Protein AF-A0A2D4YUK2-F1 (afdb_monomer)

Solvent-accessible surface area (backbone atoms only — not comparable to full-atom values): 22385 Å² total; per-residue (Å²): 110,72,62,58,49,50,51,52,58,56,55,67,74,53,56,61,66,60,51,49,50,52,52,50,55,53,52,59,69,72,54,84,81,66,96,74,93,76,87,87,76,88,69,86,68,48,64,68,54,51,53,46,50,55,52,59,70,53,67,85,58,56,76,65,58,56,51,53,53,52,51,51,50,54,55,48,61,56,55,77,68,60,87,70,84,80,93,80,81,89,82,94,83,86,90,85,90,88,85,80,92,74,93,72,96,69,86,77,75,72,77,78,77,74,78,78,76,84,56,64,66,62,50,43,66,74,46,69,85,56,100,65,55,69,72,55,53,55,51,50,48,54,54,48,51,53,53,50,51,52,52,49,49,54,52,49,52,52,50,51,49,52,50,51,52,50,51,52,50,53,51,50,51,52,48,52,54,48,50,54,51,49,48,52,49,52,49,51,52,51,52,50,49,50,60,76,38,37,69,58,51,52,50,49,52,50,49,52,52,50,49,53,50,50,52,51,49,48,54,51,31,64,75,66,68,54,76,77,61,75,79,54,55,57,56,53,54,51,50,51,54,47,47,54,53,48,52,53,50,50,53,52,52,49,51,50,48,53,52,51,50,51,52,49,49,53,50,51,48,54,50,45,48,60,62,75,40,72,90,50,53,75,74,52,43,55,51,51,52,64,72,46,68,86,55,73,88,52,99,52,37,66,58,53,54,49,53,50,47,57,72,75,65,63,70,77,89,69,86,71,86,79,79,95,77,85,89,83,89,86,83,87,84,87,84,87,87,75,92,65,60,73,72,57,47,53,51,54,56,52,56,72,68,55,66,94,68,81,85,120

Radius of gyration: 47.51 Å; Cα contacts (8 Å, |Δi|>4): 66; chains: 1; bounding box: 80×129×116 Å

Foldseek 3Di:
DVLLVVVLVVLVPDDLVLLVQLLVLVVVVVPPDDDDDDDDDPPVQDSVRSSVSLCVVCVPPDNVCSVVSSVVSNVVSVVVVPPDDDDDDDDDDDPDDDDDDDDDPDPPPPPPPQPQDQCLVVLCVVCVPDPDDPVVSVVCSVVVSVVVSVVVVVVVVVVVVVVVVVCVVVVVVVVVVVVVVVCVVVVVVVVVVCVVCVVVVVVVVVVVVVVVVVVVVVVVCVVVVVPPPPVCVVVVVVVVVVVVVVVVVVVVVVVVVVVVVVVVQVVVLCVLLCVLCVVPDPVVSVVLCVVCVPPDDDPCSSVVSNVCCCVPVPDDPPPDDDDDDDDDDDDDDDDDDDDDDPVVVVVVVVVVPPDPPPDD

Mean predicted aligned error: 24.23 Å

Sequence (360 aa):
MEALRKIIEELKGFEKEDIQSLVNEMMKKDDEDEDDEDEDEKSESTKADLLKKIAEHFKSEDEEVVKESLAAILETSKKDDEEDEDEEEMDEASMKMASKKDDEDEDEDEDEKSESYDMSDDIDALVGGEDLSEEFKSKARTVFQAAVSAKVSEIKEDLESQKRDEVVEVSNEIKEELVNKVDSFLGYVAEEWVKDNELAIERGLKSELTENFIQGLKSLFEDHYVEVPDDKLDVVDELASKIEEVEAKLNEEVSKNIDLSQERDELVRTQVVGQVSKDLTESEVEKLTKLIEDIDQDENFESNVKTIKESYFNDSKETLQLDEEVVSDSDENTSTKVNLDPSMAAYSAALGKVDPNKYR

pLDDT: mean 71.46, std 20.99, range [25.47, 97.81]

Secondary structure (DSSP, 8-state):
-HHHHHHHHHHTTS-HHHHHHHHHHHHHHH-SS-------------HHHHHHHHHHHGGGS-HHHHHHHHHHHHHHHHHTT-SSS----------------------------------HHHHHHHHTTS---HHHHHHHHHHHHHHHHHHHHHHHHHHHHHHHHHHHHHHHHHHHHHHHHHHHHHHHHHHHHHHHTHHHHHHHHHHHHHHHHHHHHHHHHHHTT----GGGHHHHHHHHHHHHHHHHHHHHHHHHHHHHHHHHHHHHHHHHHHHHTTTS-HHHHHHHHHHHTTS---TTHHHHHHHHHHHHS----------------------------HHHHHHHHHHHHS-TTS--

Structure (mmCIF, N/CA/C/O backbone):
data_AF-A0A2D4YUK2-F1
#
_entry.id   AF-A0A2D4YUK2-F1
#
loop_
_atom_site.group_PDB
_atom_site.id
_atom_site.type_symbol
_atom_site.label_atom_id
_atom_site.label_alt_id
_atom_site.label_comp_id
_atom_site.label_asym_id
_atom_site.label_entity_id
_atom_site.label_seq_id
_atom_site.pdbx_PDB_ins_code
_atom_site.Cartn_x
_atom_site.Cartn_y
_atom_site.Cartn_z
_atom_site.occupancy
_atom_site.B_iso_or_equiv
_atom_site.auth_seq_id
_atom_site.auth_comp_id
_atom_site.auth_asym_id
_atom_site.auth_atom_id
_atom_site.pdbx_PDB_model_num
ATOM 1 N N . MET A 1 1 ? -15.249 -16.323 -23.220 1.00 57.44 1 MET A N 1
ATOM 2 C CA . MET A 1 1 ? -14.314 -16.125 -22.075 1.00 57.44 1 MET A CA 1
ATOM 3 C C . MET A 1 1 ? -12.889 -15.809 -22.526 1.00 57.44 1 MET A C 1
ATOM 5 O O . MET A 1 1 ? -12.309 -14.876 -21.990 1.00 57.44 1 MET A O 1
ATOM 9 N N . GLU A 1 2 ? -12.305 -16.544 -23.479 1.00 62.00 2 GLU A N 1
ATOM 10 C CA . GLU A 1 2 ? -10.932 -16.288 -23.959 1.00 62.00 2 GLU A CA 1
ATOM 11 C C . GLU A 1 2 ? -10.813 -14.974 -24.751 1.00 62.00 2 GLU A C 1
ATOM 13 O O . GLU A 1 2 ? -9.886 -14.203 -24.520 1.00 62.00 2 GLU A O 1
ATOM 18 N N . ALA A 1 3 ? -11.808 -14.634 -25.574 1.00 59.16 3 ALA A N 1
ATOM 19 C CA . ALA A 1 3 ? -11.839 -13.337 -26.250 1.00 59.16 3 ALA A CA 1
ATOM 20 C C . ALA A 1 3 ? -12.164 -12.155 -25.337 1.00 59.16 3 ALA A C 1
ATOM 22 O O . ALA A 1 3 ? -11.556 -11.112 -25.504 1.00 59.16 3 ALA A O 1
ATOM 23 N N . LEU A 1 4 ? -13.035 -12.315 -24.335 1.00 67.88 4 LEU A N 1
ATOM 24 C CA . LEU A 1 4 ? -13.251 -11.294 -23.298 1.00 67.88 4 LEU A CA 1
ATOM 25 C C . LEU A 1 4 ? -11.939 -10.953 -22.583 1.00 67.88 4 LEU A C 1
ATOM 27 O O . LEU A 1 4 ? -11.625 -9.790 -22.371 1.00 67.88 4 LEU A O 1
ATOM 31 N N . ARG A 1 5 ? -11.124 -11.972 -22.281 1.00 73.19 5 ARG A N 1
ATOM 32 C CA . ARG A 1 5 ? -9.775 -11.767 -21.741 1.00 73.19 5 ARG A CA 1
ATOM 33 C C . ARG A 1 5 ? -8.865 -11.049 -22.729 1.00 73.19 5 ARG A C 1
ATOM 35 O O . ARG A 1 5 ? -8.136 -10.170 -22.302 1.00 73.19 5 ARG A O 1
ATOM 42 N N . LYS A 1 6 ? -8.920 -11.394 -24.019 1.00 75.06 6 LYS A N 1
ATOM 43 C CA . LYS A 1 6 ? -8.126 -10.737 -25.065 1.00 75.06 6 LYS A CA 1
ATOM 44 C C . LYS A 1 6 ? -8.504 -9.261 -25.245 1.00 75.06 6 LYS A C 1
ATOM 46 O O . LYS A 1 6 ? -7.616 -8.429 -25.324 1.00 75.06 6 LYS A O 1
ATOM 51 N N . ILE A 1 7 ? -9.797 -8.948 -25.221 1.00 70.81 7 ILE A N 1
ATOM 52 C CA . ILE A 1 7 ? -10.336 -7.584 -25.292 1.00 70.81 7 ILE A CA 1
ATOM 53 C C . ILE A 1 7 ? -9.925 -6.784 -24.054 1.00 70.81 7 ILE A C 1
ATOM 55 O O . ILE A 1 7 ? -9.450 -5.667 -24.180 1.00 70.81 7 ILE A O 1
ATOM 59 N N . ILE A 1 8 ? -10.031 -7.366 -22.855 1.00 76.06 8 ILE A N 1
ATOM 60 C CA . ILE A 1 8 ? -9.542 -6.722 -21.626 1.00 76.06 8 ILE A CA 1
ATOM 61 C C . ILE A 1 8 ? -8.021 -6.512 -21.691 1.00 76.06 8 ILE A C 1
ATOM 63 O O . ILE A 1 8 ? -7.534 -5.495 -21.211 1.00 76.06 8 ILE A O 1
ATOM 67 N N . GLU A 1 9 ? -7.264 -7.442 -22.280 1.00 79.75 9 GLU A N 1
ATOM 68 C CA . GLU A 1 9 ? -5.816 -7.298 -22.475 1.00 79.75 9 GLU A CA 1
ATOM 69 C C . GLU A 1 9 ? -5.471 -6.170 -23.457 1.00 79.75 9 GLU A C 1
ATOM 71 O O . GLU A 1 9 ? -4.535 -5.419 -23.202 1.00 79.75 9 GLU A O 1
ATOM 76 N N . GLU A 1 10 ? -6.250 -6.005 -24.528 1.00 77.56 10 GLU A N 1
ATOM 77 C CA . GLU A 1 10 ? -6.135 -4.877 -25.462 1.00 77.56 10 GLU A CA 1
ATOM 78 C C . GLU A 1 10 ? -6.508 -3.554 -24.767 1.00 77.56 10 GLU A C 1
ATOM 80 O O . GLU A 1 10 ? -5.744 -2.592 -24.827 1.00 77.56 10 GLU A O 1
ATOM 85 N N . LEU A 1 11 ? -7.601 -3.526 -23.995 1.00 74.50 11 LEU A N 1
ATOM 86 C CA . LEU A 1 11 ? -8.046 -2.353 -23.229 1.00 74.50 11 LEU A CA 1
ATOM 87 C C . LEU A 1 11 ? -7.092 -1.963 -22.091 1.00 74.50 11 LEU A C 1
ATOM 89 O O . LEU A 1 11 ? -7.037 -0.797 -21.712 1.00 74.50 11 LEU A O 1
ATOM 93 N N . LYS A 1 12 ? -6.271 -2.881 -21.562 1.00 77.25 12 LYS A N 1
ATOM 94 C CA . LYS A 1 12 ? -5.201 -2.524 -20.610 1.00 77.25 12 LYS A CA 1
ATOM 95 C C . LYS A 1 12 ? -4.171 -1.562 -21.210 1.00 77.25 12 LYS A C 1
ATOM 97 O O . LYS A 1 12 ? -3.498 -0.886 -20.429 1.00 77.25 12 LYS A O 1
ATOM 102 N N . GLY A 1 13 ? -4.049 -1.495 -22.538 1.00 74.50 13 GLY A N 1
ATOM 103 C CA . GLY A 1 13 ? -3.164 -0.569 -23.247 1.00 74.50 13 GLY A CA 1
ATOM 104 C C . GLY A 1 13 ? -3.698 0.863 -23.381 1.00 74.50 13 GLY A C 1
ATOM 105 O O . GLY A 1 13 ? -2.897 1.763 -23.591 1.00 74.50 13 GLY A O 1
ATOM 106 N N . PHE A 1 14 ? -5.005 1.083 -23.212 1.00 76.69 14 PHE A N 1
ATOM 107 C CA . PHE A 1 14 ? -5.655 2.394 -23.376 1.00 76.69 14 PHE A CA 1
ATOM 108 C C . PHE A 1 14 ? -5.506 3.268 -22.130 1.00 76.69 14 PHE A C 1
ATOM 110 O O . PHE A 1 14 ? -5.273 2.741 -21.034 1.00 76.69 14 PHE A O 1
ATOM 117 N N . GLU A 1 15 ? -5.624 4.589 -22.256 1.00 80.25 15 GLU A N 1
ATOM 118 C CA . GLU A 1 15 ? -5.551 5.466 -21.090 1.00 80.25 15 GLU A CA 1
ATOM 119 C C . GLU A 1 15 ? -6.786 5.301 -20.194 1.00 80.25 15 GLU A C 1
ATOM 121 O O . GLU A 1 15 ? -7.815 4.743 -20.577 1.00 80.25 15 GLU A O 1
ATOM 126 N N . LYS A 1 16 ? -6.673 5.724 -18.929 1.00 76.75 16 LYS A N 1
ATOM 127 C CA . LYS A 1 16 ? -7.794 5.631 -17.981 1.00 76.75 16 LYS A CA 1
ATOM 128 C C . LYS A 1 16 ? -9.001 6.425 -18.493 1.00 76.75 16 LYS A C 1
ATOM 130 O O . LYS A 1 16 ? -10.126 5.977 -18.305 1.00 76.75 16 LYS A O 1
ATOM 135 N N . GLU A 1 17 ? -8.741 7.566 -19.122 1.00 75.06 17 GLU A N 1
ATOM 136 C CA . GLU A 1 17 ? -9.741 8.491 -19.657 1.00 75.06 17 GLU A CA 1
ATOM 137 C C . GLU A 1 17 ? -10.521 7.854 -20.816 1.00 75.06 17 GLU A C 1
ATOM 139 O O . GLU A 1 17 ? -11.749 7.849 -20.769 1.00 75.06 17 GLU A O 1
ATOM 144 N N . ASP A 1 18 ? -9.837 7.169 -21.739 1.00 77.56 18 ASP A N 1
ATOM 145 C CA . ASP A 1 18 ? -10.463 6.420 -22.843 1.00 77.56 18 ASP A CA 1
ATOM 146 C C . ASP A 1 18 ? -11.340 5.258 -22.353 1.00 77.56 18 ASP A C 1
ATOM 148 O O . ASP A 1 18 ? -12.409 4.966 -22.885 1.00 77.56 18 ASP A O 1
ATOM 152 N N . ILE A 1 19 ? -10.894 4.544 -21.316 1.00 77.75 19 ILE A N 1
ATOM 153 C CA . ILE A 1 19 ? -11.677 3.438 -20.744 1.00 77.75 19 ILE A CA 1
ATOM 154 C C . ILE A 1 19 ? -12.881 3.998 -19.980 1.00 77.75 19 ILE A C 1
ATOM 156 O O . ILE A 1 19 ? -13.942 3.375 -19.940 1.00 77.75 19 ILE A O 1
ATOM 160 N N . GLN A 1 20 ? -12.732 5.174 -19.371 1.00 78.69 20 GLN A N 1
ATOM 161 C CA . GLN A 1 20 ? -13.805 5.847 -18.657 1.00 78.69 20 GLN A CA 1
ATOM 162 C C . GLN A 1 20 ? -14.864 6.404 -19.619 1.00 78.69 20 GLN A C 1
ATOM 164 O O . GLN A 1 20 ? -16.052 6.248 -19.336 1.00 78.69 20 GLN A O 1
ATOM 169 N N . SER A 1 21 ? -14.472 6.966 -20.769 1.00 77.81 21 SER A N 1
ATOM 170 C CA . SER A 1 21 ? -15.416 7.371 -21.821 1.00 77.81 21 SER A CA 1
ATOM 171 C C . SER A 1 21 ? -16.168 6.163 -22.384 1.00 77.81 21 SER A C 1
ATOM 173 O O . SER A 1 21 ? -17.395 6.196 -22.453 1.00 77.81 21 SER A O 1
ATOM 175 N N . LEU A 1 22 ? -15.471 5.051 -22.648 1.00 75.75 22 LEU A N 1
ATOM 176 C CA . LEU A 1 22 ? -16.073 3.800 -23.118 1.00 75.75 22 LEU A CA 1
ATOM 177 C C . LEU A 1 22 ? -17.116 3.241 -22.131 1.00 75.75 22 LEU A C 1
ATOM 179 O O . LEU A 1 22 ? -18.185 2.788 -22.539 1.00 75.75 22 LEU A O 1
ATOM 183 N N . VAL A 1 23 ? -16.818 3.269 -20.827 1.00 77.44 23 VAL A N 1
ATOM 184 C CA . VAL A 1 23 ? -17.751 2.826 -19.776 1.00 77.44 23 VAL A CA 1
ATOM 185 C C . VAL A 1 23 ? -18.958 3.757 -19.670 1.00 77.44 23 VAL A C 1
ATOM 187 O O . VAL A 1 23 ? -20.070 3.273 -19.475 1.00 77.44 23 VAL A O 1
ATOM 190 N N . ASN A 1 24 ? -18.764 5.068 -19.805 1.00 76.25 24 ASN A N 1
ATOM 191 C CA . ASN A 1 24 ? -19.864 6.031 -19.774 1.00 76.25 24 ASN A CA 1
ATOM 192 C C . ASN A 1 24 ? -20.783 5.869 -20.992 1.00 76.25 24 ASN A C 1
ATOM 194 O O . ASN A 1 24 ? -22.000 5.861 -20.843 1.00 76.25 24 ASN A O 1
ATOM 198 N N . GLU A 1 25 ? -20.210 5.679 -22.178 1.00 73.81 25 GLU A N 1
ATOM 199 C CA . GLU A 1 25 ? -20.946 5.449 -23.424 1.00 73.81 25 GLU A CA 1
ATOM 200 C C . GLU A 1 25 ? -21.711 4.114 -23.402 1.00 73.81 25 GLU A C 1
ATOM 202 O O . GLU A 1 25 ? -22.835 4.024 -23.890 1.00 73.81 25 GLU A O 1
ATOM 207 N N . MET A 1 26 ? -21.141 3.082 -22.768 1.00 67.31 26 MET A N 1
ATOM 208 C CA . MET A 1 26 ? -21.830 1.816 -22.496 1.00 67.31 26 MET A CA 1
ATOM 209 C C . MET A 1 26 ? -23.045 2.010 -21.580 1.00 67.31 26 MET A C 1
ATOM 211 O O . MET A 1 26 ? -24.108 1.484 -21.885 1.00 67.31 26 MET A O 1
ATOM 215 N N . MET A 1 27 ? -22.904 2.769 -20.487 1.00 67.88 27 MET A N 1
ATOM 216 C CA . MET A 1 27 ? -24.003 3.014 -19.539 1.00 67.88 27 MET A CA 1
ATOM 217 C C . MET A 1 27 ? -25.128 3.829 -20.194 1.00 67.88 27 MET A C 1
ATOM 219 O O . MET A 1 27 ? -26.291 3.476 -20.062 1.00 67.88 27 MET A O 1
ATOM 223 N N . LYS A 1 28 ? -24.787 4.829 -21.021 1.00 64.94 28 LYS A N 1
ATOM 224 C CA . LYS A 1 28 ? -25.772 5.589 -21.813 1.00 64.94 28 LYS A CA 1
ATOM 225 C C . LYS A 1 28 ? -26.594 4.724 -22.773 1.00 64.94 28 LYS A C 1
ATOM 227 O O . LYS A 1 28 ? -27.703 5.105 -23.128 1.00 64.94 28 LYS A O 1
ATOM 232 N N . LYS A 1 29 ? -26.041 3.606 -23.254 1.00 55.28 29 LYS A N 1
ATOM 233 C CA . LYS A 1 29 ? -26.705 2.732 -24.232 1.00 55.28 29 LYS A CA 1
ATOM 234 C C . LYS A 1 29 ? -27.715 1.775 -23.590 1.00 55.28 29 LYS A C 1
ATOM 236 O O . LYS A 1 29 ? -28.581 1.270 -24.300 1.00 55.28 29 LYS A O 1
ATOM 241 N N . ASP A 1 30 ? -27.605 1.547 -22.281 1.00 48.50 30 ASP A N 1
ATOM 242 C CA . ASP A 1 30 ? -28.564 0.761 -21.499 1.00 48.50 30 ASP A CA 1
ATOM 243 C C . ASP A 1 30 ? -29.745 1.614 -20.986 1.00 48.50 30 ASP A C 1
ATOM 245 O O . ASP A 1 30 ? -30.830 1.075 -20.771 1.00 48.50 30 ASP A O 1
ATOM 249 N N . ASP A 1 31 ? -29.569 2.936 -20.868 1.00 40.78 31 ASP A N 1
ATOM 250 C CA . ASP A 1 31 ? -30.546 3.886 -20.311 1.00 40.78 31 ASP A CA 1
ATOM 251 C C . ASP A 1 31 ? -31.423 4.578 -21.387 1.00 40.78 31 ASP A C 1
ATOM 253 O O . ASP A 1 31 ? -31.618 5.793 -21.372 1.00 40.78 31 ASP A O 1
ATOM 257 N N . GLU A 1 32 ? -32.001 3.827 -22.338 1.00 41.66 32 GLU A N 1
ATOM 258 C CA . GLU A 1 32 ? -33.092 4.366 -23.188 1.00 41.66 32 GLU A CA 1
ATOM 259 C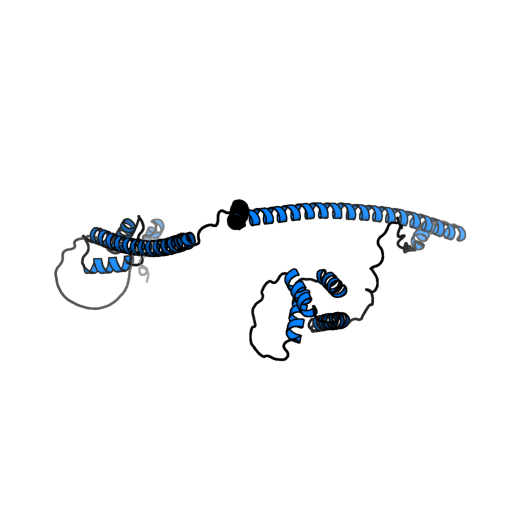 C . GLU A 1 32 ? -34.463 4.403 -22.475 1.00 41.66 32 GLU A C 1
ATOM 261 O O . GLU A 1 32 ? -35.429 4.918 -23.036 1.00 41.66 32 GLU A O 1
ATOM 266 N N . ASP A 1 33 ? -34.560 3.927 -21.230 1.00 41.75 33 ASP A N 1
ATOM 267 C CA . ASP A 1 33 ? -35.781 3.977 -20.419 1.00 41.75 33 ASP A CA 1
ATOM 268 C C . ASP A 1 33 ? -35.451 4.306 -18.949 1.00 41.75 33 ASP A C 1
ATOM 270 O O . ASP A 1 33 ? -35.496 3.417 -18.108 1.00 41.75 33 ASP A O 1
ATOM 274 N N . GLU A 1 34 ? -35.116 5.562 -18.638 1.00 33.78 34 GLU A N 1
ATOM 275 C CA . GLU A 1 34 ? -35.559 6.301 -17.435 1.00 33.78 34 GLU A CA 1
ATOM 276 C C . GLU A 1 34 ? -34.819 7.651 -17.347 1.00 33.78 34 GLU A C 1
ATOM 278 O O . GLU A 1 34 ? -33.617 7.722 -17.112 1.00 33.78 34 GLU A O 1
ATOM 283 N N . ASP A 1 35 ? -35.568 8.742 -17.554 1.00 42.19 35 ASP A N 1
ATOM 284 C CA . ASP A 1 35 ? -35.205 10.065 -17.046 1.00 42.19 35 ASP A CA 1
ATOM 285 C C . ASP A 1 35 ? -35.053 9.946 -15.523 1.00 42.19 35 ASP A C 1
ATOM 287 O O . ASP A 1 35 ? -36.065 9.762 -14.849 1.00 42.19 35 ASP A O 1
ATOM 291 N N . ASP A 1 36 ? -33.846 10.082 -14.976 1.00 33.44 36 ASP A N 1
ATOM 292 C CA . ASP A 1 36 ? -33.668 10.702 -13.665 1.00 33.44 36 ASP A CA 1
ATOM 293 C C . ASP A 1 36 ? -32.246 11.257 -13.489 1.00 33.44 36 ASP A C 1
ATOM 295 O O . ASP A 1 36 ? -31.233 10.679 -13.882 1.00 33.44 36 ASP A O 1
ATOM 299 N N . GLU A 1 37 ? -32.243 12.467 -12.945 1.00 41.50 37 GLU A N 1
ATOM 300 C CA . GLU A 1 37 ? -31.123 13.340 -12.630 1.00 41.50 37 GLU A CA 1
ATOM 301 C C . GLU A 1 37 ? -30.102 12.639 -11.726 1.00 41.50 37 GLU A C 1
ATOM 303 O O . GLU A 1 37 ? -30.469 12.217 -10.640 1.00 41.50 37 GLU A O 1
ATOM 308 N N . ASP A 1 38 ? -28.831 12.591 -12.136 1.00 30.83 38 ASP A N 1
ATOM 309 C CA . ASP A 1 38 ? -27.669 12.696 -11.240 1.00 30.83 38 ASP A CA 1
ATOM 310 C C . ASP A 1 38 ? -26.420 13.031 -12.086 1.00 30.83 38 ASP A C 1
ATOM 312 O O . ASP A 1 38 ? -25.562 12.202 -12.399 1.00 30.83 38 ASP A O 1
ATOM 316 N N . GLU A 1 39 ? -26.340 14.303 -12.497 1.00 42.34 39 GLU A N 1
ATOM 317 C CA . GLU A 1 39 ? -25.049 14.955 -12.725 1.00 42.34 39 GLU A CA 1
ATOM 318 C C . GLU A 1 39 ? -24.277 14.961 -11.392 1.00 42.34 39 GLU A C 1
ATOM 320 O O . GLU A 1 39 ? -24.834 15.287 -10.349 1.00 42.34 39 GLU A O 1
ATOM 325 N N . ASP A 1 40 ? -22.979 14.664 -11.458 1.00 36.59 40 ASP A N 1
ATOM 326 C CA . ASP A 1 40 ? -21.990 14.796 -10.378 1.00 36.59 40 ASP A CA 1
ATOM 327 C C . ASP A 1 40 ? -21.833 13.648 -9.366 1.00 36.59 40 ASP A C 1
ATOM 329 O O . ASP A 1 40 ? -21.894 13.853 -8.159 1.00 36.59 40 ASP A O 1
ATOM 333 N N . GLU A 1 41 ? -21.338 12.494 -9.826 1.00 31.28 41 GLU A N 1
ATOM 334 C CA . GLU A 1 41 ? -20.344 11.744 -9.042 1.00 31.28 41 GLU A CA 1
ATOM 335 C C . GLU A 1 41 ? -19.182 11.260 -9.928 1.00 31.28 41 GLU A C 1
ATOM 337 O O . GLU A 1 41 ? -19.132 10.122 -10.398 1.00 31.28 41 GLU A O 1
ATOM 342 N N . LYS A 1 42 ? -18.165 12.120 -10.110 1.00 40.56 42 LYS A N 1
ATOM 343 C CA . LYS A 1 42 ? -16.805 11.680 -10.475 1.00 40.56 42 LYS A CA 1
ATOM 344 C C . LYS A 1 42 ? -16.220 10.863 -9.317 1.00 40.56 42 LYS A C 1
ATOM 346 O O . 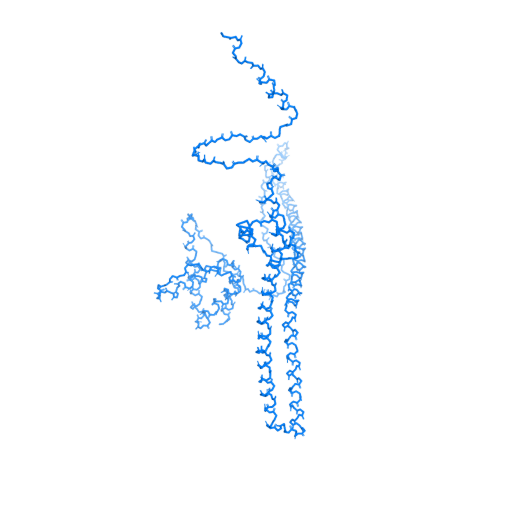LYS A 1 42 ? -15.337 11.323 -8.596 1.00 40.56 42 LYS A O 1
ATOM 351 N N . SER A 1 43 ? -16.703 9.640 -9.126 1.00 37.94 43 SER A N 1
ATOM 352 C CA . SER A 1 43 ? -15.958 8.653 -8.357 1.00 37.94 43 SER A CA 1
ATOM 353 C C . SER A 1 43 ? -14.686 8.335 -9.148 1.00 37.94 43 SER A C 1
ATOM 355 O O . SER A 1 43 ? -14.738 7.912 -10.306 1.00 37.94 43 SER A O 1
ATOM 357 N N . GLU A 1 44 ? -13.517 8.597 -8.561 1.00 47.09 44 GLU A N 1
ATOM 358 C CA . GLU A 1 44 ? -12.217 8.215 -9.122 1.00 47.09 44 GLU A CA 1
ATOM 359 C C . GLU A 1 44 ? -12.061 6.684 -9.083 1.00 47.09 44 GLU A C 1
ATOM 361 O O . GLU A 1 44 ? -11.216 6.134 -8.382 1.00 47.09 44 GLU A O 1
ATOM 366 N N . SER A 1 45 ? -12.888 5.966 -9.841 1.00 63.28 45 SER A N 1
ATOM 367 C CA . SER A 1 45 ? -12.737 4.530 -10.051 1.00 63.28 45 SER A CA 1
ATOM 368 C C . SER A 1 45 ? -11.384 4.258 -10.705 1.00 63.28 45 SER A C 1
ATOM 370 O O . SER A 1 45 ? -10.887 5.043 -11.523 1.00 63.28 45 SER A O 1
ATOM 372 N N . THR A 1 46 ? -10.709 3.187 -10.296 1.00 81.56 46 THR A N 1
ATOM 373 C CA . THR A 1 46 ? -9.398 2.862 -10.862 1.00 81.56 46 THR A CA 1
ATOM 374 C C . THR A 1 46 ? -9.563 2.228 -12.243 1.00 81.56 46 THR A C 1
ATOM 376 O O . THR A 1 46 ? -10.608 1.671 -12.575 1.00 81.56 46 THR A O 1
ATOM 379 N N . LYS A 1 47 ? -8.501 2.246 -13.059 1.00 76.56 47 LYS A N 1
ATOM 380 C CA . LYS A 1 47 ? -8.474 1.558 -14.364 1.00 76.56 47 LYS A CA 1
ATOM 381 C C . LYS A 1 47 ? -8.890 0.082 -14.246 1.00 76.56 47 LYS A C 1
ATOM 383 O O . LYS A 1 47 ? -9.561 -0.450 -15.123 1.00 76.56 47 LYS A O 1
ATOM 388 N N . ALA A 1 48 ? -8.516 -0.572 -13.145 1.00 78.38 48 ALA A N 1
ATOM 389 C CA . ALA A 1 48 ? -8.885 -1.956 -12.868 1.00 78.38 48 ALA A CA 1
ATOM 390 C C . ALA A 1 48 ? -10.386 -2.120 -12.572 1.00 78.38 48 ALA A C 1
ATOM 392 O O . ALA A 1 48 ? -10.986 -3.094 -13.027 1.00 78.38 48 ALA A O 1
ATOM 393 N N . ASP A 1 49 ? -10.997 -1.166 -11.865 1.00 78.88 49 ASP A N 1
ATOM 394 C CA . ASP A 1 49 ? -12.433 -1.177 -11.564 1.00 78.88 49 ASP A CA 1
ATOM 395 C C . ASP A 1 49 ? -13.271 -0.958 -12.829 1.00 78.88 49 ASP A C 1
ATOM 397 O O . ASP A 1 49 ? -14.249 -1.673 -13.051 1.00 78.88 49 ASP A O 1
ATOM 401 N N . LEU A 1 50 ? -12.840 -0.046 -13.706 1.00 77.81 50 LEU A N 1
ATOM 402 C CA . LEU A 1 50 ? -13.484 0.206 -15.000 1.00 77.81 50 LEU A CA 1
ATOM 403 C C . LEU A 1 50 ? -13.431 -1.030 -15.913 1.00 77.81 50 LEU A C 1
ATOM 405 O O . LEU A 1 50 ? -14.455 -1.461 -16.442 1.00 77.81 50 LEU A O 1
ATOM 409 N N . LEU A 1 51 ? -12.264 -1.676 -16.024 1.00 78.69 51 LEU A N 1
ATOM 410 C CA . LEU A 1 51 ? -12.108 -2.922 -16.788 1.00 78.69 51 LEU A CA 1
ATOM 411 C C . LEU A 1 51 ? -12.942 -4.072 -16.208 1.00 78.69 51 LEU A C 1
ATOM 413 O O . LEU A 1 51 ? -13.458 -4.908 -16.952 1.00 78.69 51 LEU A O 1
ATOM 417 N N . LYS A 1 52 ? -13.097 -4.119 -14.880 1.00 80.62 52 LYS A N 1
ATOM 418 C CA . LYS A 1 52 ? -13.958 -5.097 -14.213 1.00 80.62 52 LYS A CA 1
ATOM 419 C C . LYS A 1 52 ? -15.436 -4.843 -14.519 1.00 80.62 52 LYS A C 1
ATOM 421 O O . LYS A 1 52 ? -16.151 -5.811 -14.763 1.00 80.62 52 LYS A O 1
ATOM 426 N N . LYS A 1 53 ? -15.869 -3.579 -14.582 1.00 78.81 53 LYS A N 1
ATOM 427 C CA . LYS A 1 53 ? -17.240 -3.192 -14.957 1.00 78.81 53 LYS A CA 1
ATOM 428 C C . LYS A 1 53 ? -17.576 -3.633 -16.389 1.00 78.81 53 LYS A C 1
ATOM 430 O O . LYS A 1 53 ? -18.603 -4.272 -16.598 1.00 78.81 53 LYS A O 1
ATOM 435 N N . ILE A 1 54 ? -16.655 -3.424 -17.337 1.00 76.25 54 ILE A N 1
ATOM 436 C CA . ILE A 1 54 ? -16.773 -3.912 -18.729 1.00 76.25 54 ILE A CA 1
ATOM 437 C C . ILE A 1 54 ? -16.869 -5.447 -18.767 1.00 76.25 54 ILE A C 1
ATOM 439 O O . ILE A 1 54 ? -17.701 -6.019 -19.471 1.00 76.25 54 ILE A O 1
ATOM 443 N N . ALA A 1 55 ? -16.029 -6.133 -17.986 1.00 77.50 55 ALA A N 1
ATOM 444 C CA . ALA A 1 55 ? -16.011 -7.593 -17.926 1.00 77.50 55 ALA A CA 1
ATOM 445 C C . ALA A 1 55 ? -17.283 -8.192 -17.304 1.00 77.50 55 ALA A C 1
ATOM 447 O O . ALA A 1 55 ? -17.685 -9.296 -17.677 1.00 77.50 55 ALA A O 1
ATOM 448 N N . GLU A 1 56 ? -17.884 -7.504 -16.330 1.00 78.62 56 GLU A N 1
ATOM 449 C CA . GLU A 1 56 ? -19.133 -7.912 -15.686 1.00 78.62 56 GLU A CA 1
ATOM 450 C C . GLU A 1 56 ? -20.339 -7.703 -16.602 1.00 78.62 56 GLU A C 1
ATOM 452 O O . GLU A 1 56 ? -21.156 -8.618 -16.704 1.00 78.62 56 GLU A O 1
ATOM 457 N N . HIS A 1 57 ? -20.404 -6.575 -17.315 1.00 72.31 57 HIS A N 1
ATOM 458 C CA . HIS A 1 57 ? -21.489 -6.270 -18.249 1.00 72.31 57 HIS A CA 1
ATOM 459 C C . HIS A 1 57 ? -21.555 -7.288 -19.406 1.00 72.31 57 HIS A C 1
ATOM 461 O O . HIS A 1 57 ? -22.604 -7.861 -19.682 1.00 72.31 57 HIS A O 1
ATOM 467 N N . PHE A 1 58 ? -20.411 -7.660 -19.989 1.00 70.25 58 PHE A N 1
ATOM 468 C CA . PHE A 1 58 ? -20.366 -8.621 -21.102 1.00 70.25 58 PHE A CA 1
ATOM 469 C C . PHE A 1 58 ? -20.266 -10.098 -20.691 1.00 70.25 58 PHE A C 1
ATOM 471 O O . PHE A 1 58 ? -20.110 -10.984 -21.534 1.00 70.25 58 PHE A O 1
ATOM 478 N N . LYS A 1 59 ? -20.358 -10.412 -19.395 1.00 71.50 59 LYS A N 1
ATOM 479 C CA . LYS A 1 59 ? -20.153 -11.774 -18.869 1.00 71.50 59 LYS A CA 1
ATOM 480 C C . LYS A 1 59 ? -21.156 -12.802 -19.408 1.00 71.50 59 LYS A C 1
ATOM 482 O O . LYS A 1 59 ? -20.855 -13.999 -19.393 1.00 71.50 59 LYS A O 1
ATOM 487 N N . SER A 1 60 ? -22.334 -12.350 -19.838 1.00 64.88 60 SER A N 1
ATOM 488 C CA . SER A 1 60 ? -23.435 -13.181 -20.338 1.00 64.88 60 SER A CA 1
ATOM 489 C C . SER A 1 60 ? -23.655 -13.116 -21.850 1.00 64.88 60 SER A C 1
ATOM 491 O O . SER A 1 60 ? -24.524 -13.835 -22.341 1.00 64.88 60 SER A O 1
ATOM 493 N N . GLU A 1 61 ? -22.899 -12.296 -22.579 1.00 62.69 61 GLU A N 1
ATOM 494 C CA . GLU A 1 61 ? -23.111 -12.078 -24.013 1.00 62.69 61 GLU A CA 1
ATOM 495 C C . GLU A 1 61 ? -22.172 -12.906 -24.899 1.00 62.69 61 GLU A C 1
ATOM 497 O O . GLU A 1 61 ? -21.082 -13.327 -24.491 1.00 62.69 61 GLU A O 1
ATOM 502 N N . ASP A 1 62 ? -22.624 -13.160 -26.129 1.00 58.03 62 ASP A N 1
ATOM 503 C CA . ASP A 1 62 ? -21.881 -13.933 -27.119 1.00 58.03 62 ASP A CA 1
ATOM 504 C C . ASP A 1 62 ? -20.690 -13.143 -27.680 1.00 58.03 62 ASP A C 1
ATOM 506 O O . ASP A 1 62 ? -20.735 -11.942 -27.925 1.00 58.03 62 ASP A O 1
ATOM 510 N N . GLU A 1 63 ? -19.600 -13.861 -27.927 1.00 60.38 63 GLU A N 1
ATOM 511 C CA . GLU A 1 63 ? -18.271 -13.318 -28.222 1.00 60.38 63 GLU A CA 1
ATOM 512 C C . GLU A 1 63 ? -18.180 -12.393 -29.452 1.00 60.38 63 GLU A C 1
ATOM 514 O O . GLU A 1 63 ? -17.328 -11.503 -29.475 1.00 60.38 63 GLU A O 1
ATOM 519 N N . GLU A 1 64 ? -19.022 -12.591 -30.470 1.00 59.50 64 GLU A N 1
ATOM 520 C CA . GLU A 1 64 ? -19.094 -11.683 -31.626 1.00 59.50 64 GLU A CA 1
ATOM 521 C C . GLU A 1 64 ? -19.857 -10.397 -31.301 1.00 59.50 64 GLU A C 1
ATOM 523 O O . GLU A 1 64 ? -19.434 -9.326 -31.727 1.00 59.50 64 GLU A O 1
ATOM 528 N N . VAL A 1 65 ? -20.901 -10.489 -30.471 1.00 62.62 65 VAL A N 1
ATOM 529 C CA . VAL A 1 65 ? -21.725 -9.344 -30.056 1.00 62.62 65 VAL A CA 1
ATOM 530 C C . VAL A 1 65 ? -20.902 -8.381 -29.207 1.00 62.62 65 VAL A C 1
ATOM 532 O O . VAL A 1 65 ? -20.951 -7.180 -29.437 1.00 62.62 65 VAL A O 1
ATOM 535 N N . VAL A 1 66 ? -20.057 -8.909 -28.313 1.00 61.84 66 VAL A N 1
ATOM 536 C CA . VAL A 1 66 ? -19.142 -8.105 -27.480 1.00 61.84 66 VAL A CA 1
ATOM 537 C C . VAL A 1 66 ? -18.099 -7.362 -28.322 1.00 61.84 66 VAL A C 1
ATOM 539 O O . VAL A 1 66 ? -17.734 -6.234 -28.010 1.00 61.84 66 VAL A O 1
ATOM 542 N N . LYS A 1 67 ? -17.587 -7.979 -29.395 1.00 65.12 67 LYS A N 1
ATOM 543 C CA . LYS A 1 67 ? -16.620 -7.317 -30.287 1.00 65.12 67 LYS A CA 1
ATOM 544 C C . LYS A 1 67 ? -17.282 -6.233 -31.125 1.00 65.12 67 LYS A C 1
ATOM 546 O O . LYS A 1 67 ? -16.699 -5.169 -31.286 1.00 65.12 67 LYS A O 1
ATOM 551 N N . GLU A 1 68 ? -18.470 -6.509 -31.655 1.00 69.56 68 GLU A N 1
ATOM 552 C CA . GLU A 1 68 ? -19.222 -5.562 -32.478 1.00 69.56 68 GLU A CA 1
ATOM 553 C C . GLU A 1 68 ? -19.716 -4.370 -31.650 1.00 69.56 68 GLU A C 1
ATOM 555 O O . GLU A 1 68 ? -19.562 -3.228 -32.078 1.00 69.56 68 GLU A O 1
ATOM 560 N N . SER A 1 69 ? -20.220 -4.606 -30.434 1.00 61.47 69 SER A N 1
ATOM 561 C CA . SER A 1 69 ? -20.679 -3.544 -29.535 1.00 61.47 69 SER A CA 1
ATOM 562 C C . SER A 1 69 ? -19.529 -2.648 -29.081 1.00 61.47 69 SER A C 1
ATOM 564 O O . SER A 1 69 ? -19.653 -1.428 -29.146 1.00 61.47 69 SER A O 1
ATOM 566 N N . LEU A 1 70 ? -18.388 -3.225 -28.699 1.00 63.78 70 LEU A N 1
ATOM 567 C CA . LEU A 1 70 ? -17.238 -2.468 -28.205 1.00 63.78 70 LEU A CA 1
ATOM 568 C C . LEU A 1 70 ? -16.499 -1.738 -29.337 1.00 63.78 70 LEU A C 1
ATOM 570 O O . LEU A 1 70 ? -16.078 -0.602 -29.143 1.00 63.78 70 LEU A O 1
ATOM 574 N N . ALA A 1 71 ? -16.416 -2.329 -30.536 1.00 69.62 71 ALA A N 1
ATOM 575 C CA . ALA A 1 71 ? -15.900 -1.648 -31.726 1.00 69.62 71 ALA A CA 1
ATOM 576 C C . ALA A 1 71 ? -16.806 -0.487 -32.163 1.00 69.62 71 ALA A C 1
ATOM 578 O O . ALA A 1 71 ? -16.301 0.592 -32.460 1.00 69.62 71 ALA A O 1
ATOM 579 N N . ALA A 1 72 ? -18.131 -0.674 -32.134 1.00 66.69 72 ALA A N 1
ATOM 580 C CA . ALA A 1 72 ? -19.081 0.392 -32.437 1.00 66.69 72 ALA A CA 1
ATOM 581 C C . ALA A 1 72 ? -18.993 1.546 -31.425 1.00 66.69 72 ALA A C 1
ATOM 583 O O . ALA A 1 72 ? -19.070 2.698 -31.831 1.00 66.69 72 ALA A O 1
ATOM 584 N N . ILE A 1 73 ? -18.794 1.247 -30.134 1.00 62.94 73 ILE A N 1
ATOM 585 C CA . ILE A 1 73 ? -18.611 2.258 -29.077 1.00 62.94 73 ILE A CA 1
ATOM 586 C C . ILE A 1 73 ? -17.280 3.012 -29.249 1.00 62.94 73 ILE A C 1
ATOM 588 O O . ILE A 1 73 ? -17.223 4.225 -29.071 1.00 62.94 73 ILE A O 1
ATOM 592 N N . LEU A 1 74 ? -16.206 2.322 -29.647 1.00 63.75 74 LEU A N 1
ATOM 593 C CA . LEU A 1 74 ? -14.918 2.955 -29.969 1.00 63.75 74 LEU A CA 1
ATOM 594 C C . LEU A 1 74 ? -15.010 3.870 -31.199 1.00 63.75 74 LEU A C 1
ATOM 596 O O . LEU A 1 74 ? -14.333 4.892 -31.265 1.00 63.75 74 LEU A O 1
ATOM 600 N N . GLU A 1 75 ? -15.842 3.508 -32.176 1.00 64.31 75 GLU A N 1
ATOM 601 C CA . GLU A 1 75 ? -16.070 4.304 -33.381 1.00 64.31 75 GLU A CA 1
ATOM 602 C C . GLU A 1 75 ? -17.000 5.504 -33.132 1.00 64.31 75 GLU A C 1
ATOM 604 O O . GLU A 1 75 ? -16.819 6.547 -33.759 1.00 64.31 75 GLU A O 1
ATOM 609 N N . THR A 1 76 ? -17.960 5.406 -32.202 1.00 55.16 76 THR A N 1
ATOM 610 C CA . THR A 1 76 ? -18.784 6.554 -31.781 1.00 55.16 76 THR A CA 1
ATOM 611 C C . THR A 1 76 ? -18.018 7.501 -30.864 1.00 55.16 76 THR A C 1
ATOM 613 O O . THR A 1 76 ? -18.075 8.705 -31.081 1.00 55.16 76 THR A O 1
ATOM 616 N N . SER A 1 77 ? -17.201 6.984 -29.939 1.00 55.81 77 SER A N 1
ATOM 617 C CA . SER A 1 77 ? -16.354 7.819 -29.075 1.00 55.81 77 SER A CA 1
ATOM 618 C C . SER A 1 77 ? -15.309 8.621 -29.857 1.00 55.81 77 SER A C 1
ATOM 620 O O . SER A 1 77 ? -14.921 9.687 -29.402 1.00 55.81 77 SER A O 1
ATOM 622 N N . LYS A 1 78 ? -14.860 8.137 -31.024 1.00 52.50 78 LYS A N 1
ATOM 623 C CA . LYS A 1 78 ? -13.992 8.911 -31.928 1.00 52.50 78 LYS A CA 1
ATOM 624 C C . LYS A 1 78 ? -14.741 9.983 -32.721 1.00 52.50 78 LYS A C 1
ATOM 626 O O . LYS A 1 78 ? -14.123 10.952 -33.128 1.00 52.50 78 LYS A O 1
ATOM 631 N N . LYS A 1 79 ? -16.049 9.820 -32.945 1.00 43.81 79 LYS A N 1
ATOM 632 C CA . LYS A 1 79 ? -16.875 10.797 -33.674 1.00 43.81 79 LYS A CA 1
ATOM 633 C C . LYS A 1 79 ? -17.311 11.979 -32.814 1.00 43.81 79 LYS A C 1
ATOM 635 O O . LYS A 1 79 ? -17.506 13.054 -33.365 1.00 43.81 79 LYS A O 1
ATOM 640 N N . ASP A 1 80 ? -17.440 11.796 -31.503 1.00 41.12 80 ASP A N 1
ATOM 641 C CA . ASP A 1 80 ? -17.818 12.881 -30.585 1.00 41.12 80 ASP A CA 1
ATOM 642 C C . ASP A 1 80 ? -16.643 13.819 -30.233 1.00 41.12 80 ASP A C 1
ATOM 644 O O . ASP A 1 80 ? -16.876 14.908 -29.714 1.00 41.12 80 ASP A O 1
ATOM 648 N N . ASP A 1 81 ? -15.403 13.440 -30.568 1.00 38.97 81 ASP A N 1
ATOM 649 C CA . ASP A 1 81 ? -14.197 14.281 -30.440 1.00 38.97 81 ASP A CA 1
ATOM 650 C C . ASP A 1 81 ? -13.838 15.038 -31.744 1.00 38.97 81 ASP A C 1
ATOM 652 O O . ASP A 1 81 ? -12.906 15.837 -31.757 1.00 38.97 81 ASP A O 1
ATOM 656 N N . GLU A 1 82 ? -14.581 14.831 -32.842 1.00 33.06 82 GLU A N 1
ATOM 657 C CA . GLU A 1 82 ? -14.306 15.394 -34.180 1.00 33.06 82 GLU A CA 1
ATOM 658 C C . GLU A 1 82 ? -15.278 16.531 -34.591 1.00 33.06 82 GLU A C 1
ATOM 660 O O . GLU A 1 82 ? -15.680 16.632 -35.752 1.00 33.06 82 GLU A O 1
ATOM 665 N N . GLU A 1 83 ? -15.664 17.428 -33.672 1.00 31.62 83 GLU A N 1
ATOM 666 C CA . GLU A 1 83 ? -16.260 18.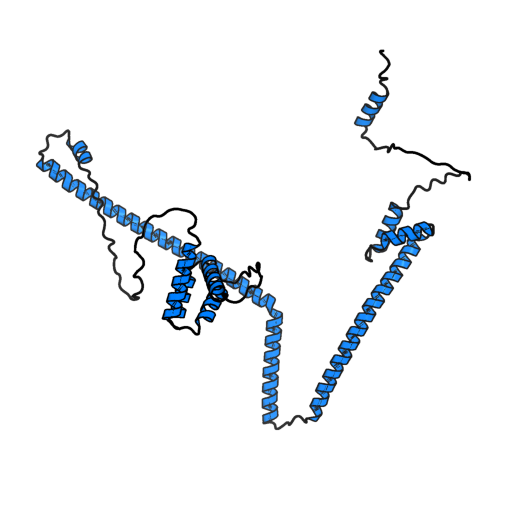730 -34.058 1.00 31.62 83 GLU A CA 1
ATOM 667 C C . GLU A 1 83 ? -15.240 19.871 -34.220 1.00 31.62 83 GLU A C 1
ATOM 669 O O . GLU A 1 83 ? -15.639 20.984 -34.557 1.00 31.62 83 GLU A O 1
ATOM 674 N N . ASP A 1 84 ? -13.934 19.614 -34.103 1.00 34.66 84 ASP A N 1
ATOM 675 C CA . ASP A 1 84 ? -12.908 20.576 -34.513 1.00 34.66 84 ASP A CA 1
ATOM 676 C C . ASP A 1 84 ? -11.754 19.892 -35.275 1.00 34.66 84 ASP A C 1
ATOM 678 O O . ASP A 1 84 ? -11.048 19.041 -34.747 1.00 34.66 84 ASP A O 1
ATOM 682 N N . GLU A 1 85 ? -11.556 20.377 -36.507 1.00 28.92 85 GLU A N 1
ATOM 683 C CA . GLU A 1 85 ? -10.401 20.215 -37.411 1.00 28.92 85 GLU A CA 1
ATOM 684 C C . GLU A 1 85 ? -10.382 19.026 -38.400 1.00 28.92 85 GLU A C 1
ATOM 686 O O . GLU A 1 85 ? -9.853 17.953 -38.150 1.00 28.92 85 GLU A O 1
ATOM 691 N N . ASP A 1 86 ? -10.911 19.343 -39.591 1.00 28.36 86 ASP A N 1
ATOM 692 C CA . ASP A 1 86 ? -10.411 19.064 -40.948 1.00 28.36 86 ASP A CA 1
ATOM 693 C C . ASP A 1 86 ? -9.899 17.652 -41.323 1.00 28.36 86 ASP A C 1
ATOM 695 O O . ASP A 1 86 ? -8.856 17.167 -40.895 1.00 28.36 86 ASP A O 1
ATOM 699 N N . GLU A 1 87 ? -10.622 17.087 -42.299 1.00 31.48 87 GLU A N 1
ATOM 700 C CA . GLU A 1 87 ? -10.268 15.986 -43.200 1.00 31.48 87 GLU A CA 1
ATOM 701 C C . GLU A 1 87 ? -8.778 15.958 -43.599 1.00 31.48 87 GLU A C 1
ATOM 703 O O . GLU A 1 87 ? -8.323 16.901 -44.234 1.00 31.48 87 GLU A O 1
ATOM 708 N N . GLU A 1 88 ? -8.078 14.832 -43.396 1.00 28.00 88 GLU A N 1
ATOM 709 C CA . GLU A 1 88 ? -7.272 14.170 -44.441 1.00 28.00 88 GLU A CA 1
ATOM 710 C C . GLU A 1 88 ? -7.161 12.653 -44.174 1.00 28.00 88 GLU A C 1
ATOM 712 O O . GLU A 1 88 ? -7.308 12.156 -43.061 1.00 28.00 88 GLU A O 1
ATOM 717 N N . GLU A 1 89 ? -7.000 11.915 -45.268 1.00 28.80 89 GLU A N 1
ATOM 718 C CA . GLU A 1 89 ? -7.389 10.524 -45.476 1.00 28.80 89 GLU A CA 1
ATOM 719 C C . GLU A 1 89 ? -6.557 9.439 -44.762 1.00 28.80 89 GLU A C 1
ATOM 721 O O . GLU A 1 89 ? -5.381 9.592 -44.448 1.00 28.80 89 GLU A O 1
ATOM 726 N N . MET A 1 90 ? -7.227 8.288 -44.615 1.00 29.91 90 MET A N 1
ATOM 727 C CA . MET A 1 90 ? -6.738 6.928 -44.358 1.00 29.91 90 MET A CA 1
ATOM 728 C C . MET A 1 90 ? -5.273 6.637 -44.724 1.00 29.91 90 MET A C 1
ATOM 730 O O . MET A 1 90 ? -4.878 6.815 -45.874 1.00 29.91 90 MET A O 1
ATOM 734 N N . ASP A 1 91 ? -4.567 5.928 -43.833 1.00 26.17 91 ASP A N 1
ATOM 735 C CA . ASP A 1 91 ? -3.767 4.795 -44.302 1.00 26.17 91 ASP A CA 1
ATOM 736 C C . ASP A 1 91 ? -3.739 3.609 -43.324 1.00 26.17 91 ASP A C 1
ATOM 738 O O . ASP A 1 91 ? -3.790 3.715 -42.097 1.00 26.17 91 ASP A O 1
ATOM 742 N N . GLU A 1 92 ? -3.729 2.448 -43.954 1.00 31.61 92 GLU A N 1
ATOM 743 C CA . GLU A 1 92 ? -4.104 1.122 -43.503 1.00 31.61 92 GLU A CA 1
ATOM 744 C C . GLU A 1 92 ? -2.860 0.385 -42.971 1.00 31.61 92 GLU A C 1
ATOM 746 O O . GLU A 1 92 ? -2.118 -0.227 -43.735 1.00 31.61 92 GLU A O 1
ATOM 751 N N . ALA A 1 93 ? -2.581 0.430 -41.661 1.00 28.22 93 ALA A N 1
ATOM 752 C CA . ALA A 1 93 ? -1.410 -0.269 -41.110 1.00 28.22 93 ALA A CA 1
ATOM 753 C C . ALA A 1 93 ? -1.554 -0.711 -39.643 1.00 28.22 93 ALA A C 1
ATOM 755 O O . ALA A 1 93 ? -0.850 -0.230 -38.761 1.00 28.22 93 ALA A O 1
ATOM 756 N N . SER A 1 94 ? -2.416 -1.689 -39.358 1.00 25.59 94 SER A N 1
ATOM 757 C CA . SER A 1 94 ? -2.330 -2.435 -38.086 1.00 25.59 94 SER A CA 1
ATOM 758 C C . SER A 1 94 ? -2.948 -3.835 -38.161 1.00 25.59 94 SER A C 1
ATOM 760 O O . SER A 1 94 ? -3.634 -4.298 -37.255 1.00 25.59 94 SER A O 1
ATOM 762 N N . MET A 1 95 ? -2.667 -4.572 -39.242 1.00 30.39 95 MET A N 1
ATOM 763 C CA . MET A 1 95 ? -3.040 -5.986 -39.355 1.00 30.39 95 MET A CA 1
ATOM 764 C C . MET A 1 95 ? -1.814 -6.879 -39.590 1.00 30.39 95 MET A C 1
ATOM 766 O O . MET A 1 95 ? -1.606 -7.374 -40.691 1.00 30.39 95 MET A O 1
ATOM 770 N N . LYS A 1 96 ? -1.007 -7.090 -38.538 1.00 30.02 96 LYS A N 1
ATOM 771 C CA . LYS A 1 96 ? -0.262 -8.335 -38.220 1.00 30.02 96 LYS A CA 1
ATOM 772 C C . LYS A 1 96 ? 0.885 -8.046 -37.254 1.00 30.02 96 LYS A C 1
ATOM 774 O O . LYS A 1 96 ? 1.920 -7.562 -37.677 1.00 30.02 96 LYS A O 1
ATOM 779 N N . MET A 1 97 ? 0.752 -8.475 -36.005 1.00 27.02 97 MET A N 1
ATOM 780 C CA . MET A 1 97 ? 1.892 -8.856 -35.160 1.00 27.02 97 MET A CA 1
ATOM 781 C C . MET A 1 97 ? 1.357 -9.681 -33.985 1.00 27.02 97 MET A C 1
ATOM 783 O O . MET A 1 97 ? 1.008 -9.148 -32.942 1.00 27.02 97 MET A O 1
ATOM 787 N N . ALA A 1 98 ? 1.203 -10.992 -34.192 1.00 25.47 98 ALA A N 1
ATOM 788 C CA . ALA A 1 98 ? 1.128 -11.985 -33.113 1.00 25.47 98 ALA A CA 1
ATOM 789 C C . ALA A 1 98 ? 1.230 -13.406 -33.688 1.00 25.47 98 ALA A C 1
ATOM 791 O O . ALA A 1 98 ? 0.277 -14.184 -33.682 1.00 25.47 98 ALA A O 1
ATOM 792 N N . SER A 1 99 ? 2.408 -13.765 -34.189 1.00 27.22 99 SER A N 1
ATOM 793 C CA . SER A 1 99 ? 2.859 -15.152 -34.128 1.00 27.22 99 SER A CA 1
ATOM 794 C C . SER A 1 99 ? 4.376 -15.157 -34.198 1.00 27.22 99 SER A C 1
ATOM 796 O O . SER A 1 99 ? 4.929 -14.955 -35.271 1.00 27.22 99 SER A O 1
ATOM 798 N N . LYS A 1 100 ? 5.027 -15.374 -33.051 1.00 28.12 100 LYS A N 1
ATOM 799 C CA . LYS A 1 100 ? 5.815 -16.583 -32.748 1.00 28.12 100 LYS A CA 1
ATOM 800 C C . LYS A 1 100 ? 6.944 -16.236 -31.767 1.00 28.12 100 LYS A C 1
ATOM 802 O O . LYS A 1 100 ? 7.833 -15.461 -32.076 1.00 28.12 100 LYS A O 1
ATOM 807 N N . LYS A 1 101 ? 6.880 -16.830 -30.572 1.00 35.66 101 LYS A N 1
ATOM 808 C CA . LYS A 1 101 ? 8.072 -17.133 -29.775 1.00 35.66 101 LYS A CA 1
ATOM 809 C C . LYS A 1 101 ? 8.731 -18.360 -30.400 1.00 35.66 101 LYS A C 1
ATOM 811 O O . LYS A 1 101 ? 8.021 -19.345 -30.605 1.00 35.66 101 LYS A O 1
ATOM 816 N N . ASP A 1 102 ? 10.013 -18.273 -30.717 1.00 27.31 102 ASP A N 1
ATOM 817 C CA . ASP A 1 102 ? 11.087 -19.176 -30.269 1.00 27.31 102 ASP A CA 1
ATOM 818 C C . ASP A 1 102 ? 12.343 -18.909 -31.103 1.00 27.31 102 ASP A C 1
ATOM 820 O O . ASP A 1 102 ? 12.234 -18.732 -32.312 1.00 27.31 102 ASP A O 1
ATOM 824 N N . ASP A 1 103 ? 13.482 -18.880 -30.405 1.00 37.97 103 ASP A N 1
ATOM 825 C CA . ASP A 1 103 ? 14.857 -19.115 -30.865 1.00 37.97 103 ASP A CA 1
ATOM 826 C C . ASP A 1 103 ? 15.110 -19.109 -32.383 1.00 37.97 103 ASP A C 1
ATOM 828 O O . ASP A 1 103 ? 14.821 -20.094 -33.059 1.00 37.97 103 ASP A O 1
ATOM 832 N N . GLU A 1 104 ? 15.770 -18.061 -32.871 1.00 30.38 104 GLU A N 1
ATOM 833 C CA . GLU A 1 104 ? 16.939 -18.138 -33.758 1.00 30.38 104 GLU A CA 1
ATOM 834 C C . GLU A 1 104 ? 17.511 -16.718 -33.918 1.00 30.38 104 GLU A C 1
ATOM 836 O O . GLU A 1 104 ? 16.762 -15.754 -34.060 1.00 30.38 104 GLU A O 1
ATOM 841 N N . ASP A 1 105 ? 18.837 -16.590 -33.814 1.00 40.12 105 ASP A N 1
ATOM 842 C CA . ASP A 1 105 ? 19.589 -15.412 -34.246 1.00 40.12 105 ASP A CA 1
ATOM 843 C C . ASP A 1 105 ? 19.265 -15.155 -35.731 1.00 40.12 105 ASP A C 1
ATOM 845 O O . ASP A 1 105 ? 19.853 -15.777 -36.617 1.00 40.12 105 ASP A O 1
ATOM 849 N N . GLU A 1 106 ? 18.296 -14.288 -36.013 1.00 30.80 106 GLU A N 1
ATOM 850 C CA . GLU A 1 106 ? 18.093 -13.719 -37.341 1.00 30.80 106 GLU A CA 1
ATOM 851 C C . GLU A 1 106 ? 18.595 -12.279 -37.295 1.00 30.80 106 GLU A C 1
ATOM 853 O O . GLU A 1 106 ? 17.946 -11.384 -36.753 1.00 30.80 106 GLU A O 1
ATOM 858 N N . ASP A 1 107 ? 19.798 -12.092 -37.841 1.00 36.28 107 ASP A N 1
ATOM 859 C CA . ASP A 1 107 ? 20.268 -10.824 -38.381 1.00 36.28 107 ASP A CA 1
ATOM 860 C C . ASP A 1 107 ? 19.177 -10.293 -39.335 1.00 36.28 107 ASP A C 1
ATOM 862 O O . ASP A 1 107 ? 19.109 -10.672 -40.507 1.00 36.28 107 ASP A O 1
ATOM 866 N N . GLU A 1 108 ? 18.263 -9.465 -38.821 1.00 35.47 108 GLU A N 1
ATOM 867 C CA . GLU A 1 108 ? 17.411 -8.616 -39.649 1.00 35.47 108 GLU A CA 1
ATOM 868 C C . GLU A 1 108 ? 18.327 -7.573 -40.296 1.00 35.47 108 GLU A C 1
ATOM 870 O O . GLU A 1 108 ? 18.522 -6.469 -39.785 1.00 35.47 108 GLU A O 1
ATOM 875 N N . ASP A 1 109 ? 18.918 -7.960 -41.428 1.00 39.19 109 ASP A N 1
ATOM 876 C CA . ASP A 1 109 ? 19.410 -7.051 -42.456 1.00 39.19 109 ASP A CA 1
ATOM 877 C C . ASP A 1 109 ? 18.216 -6.181 -42.900 1.00 39.19 109 ASP A C 1
ATOM 879 O O . ASP A 1 109 ? 17.519 -6.483 -43.874 1.00 39.19 109 ASP A O 1
ATOM 883 N N . GLU A 1 110 ? 17.932 -5.114 -42.144 1.00 40.34 110 GLU A N 1
ATOM 884 C CA . GLU A 1 110 ? 17.137 -3.981 -42.608 1.00 40.34 110 GLU A CA 1
ATOM 885 C C . GLU A 1 110 ? 17.784 -3.507 -43.907 1.00 40.34 110 GLU A C 1
ATOM 887 O O . GLU A 1 110 ? 18.849 -2.892 -43.879 1.00 40.34 110 GLU A O 1
ATOM 892 N N . ASP A 1 111 ? 17.145 -3.851 -45.034 1.00 39.91 111 ASP A N 1
ATOM 893 C CA . ASP A 1 111 ? 17.509 -3.467 -46.395 1.00 39.91 111 ASP A CA 1
ATOM 894 C C . ASP A 1 111 ? 18.178 -2.087 -46.390 1.00 39.91 111 ASP A C 1
ATOM 896 O O . ASP A 1 111 ? 17.514 -1.049 -46.259 1.00 39.91 111 ASP A O 1
ATOM 900 N N . GLU A 1 112 ? 19.512 -2.086 -46.514 1.00 46.72 112 GLU A N 1
ATOM 901 C CA . GLU A 1 112 ? 20.314 -0.886 -46.675 1.00 46.72 112 GLU A CA 1
ATOM 902 C C . GLU A 1 112 ? 19.768 -0.157 -47.900 1.00 46.72 112 GLU A C 1
ATOM 904 O O . GLU A 1 112 ? 20.118 -0.434 -49.051 1.00 46.72 112 GLU A O 1
ATOM 909 N N . LYS A 1 113 ? 18.887 0.814 -47.665 1.00 45.78 113 LYS A N 1
ATOM 910 C CA . LYS A 1 113 ? 18.532 1.807 -48.662 1.00 45.78 113 LYS A CA 1
ATOM 911 C C . LYS A 1 113 ? 19.808 2.602 -48.895 1.00 45.78 113 LYS A C 1
ATOM 913 O O . LYS A 1 113 ? 20.077 3.583 -48.205 1.00 45.78 113 LYS A O 1
ATOM 918 N N . SER A 1 114 ? 20.637 2.117 -49.816 1.00 50.09 114 SER A N 1
ATOM 919 C CA . SER A 1 114 ? 21.865 2.772 -50.224 1.00 50.09 114 SER A CA 1
ATOM 920 C C . SER A 1 114 ? 21.454 4.108 -50.833 1.00 50.09 114 SER A C 1
ATOM 922 O O . SER A 1 114 ? 21.060 4.180 -52.001 1.00 50.09 114 SER A O 1
ATOM 924 N N . GLU A 1 115 ? 21.459 5.168 -50.031 1.00 57.22 115 GLU A N 1
ATOM 925 C CA . GLU A 1 115 ? 21.339 6.520 -50.547 1.00 57.22 115 GLU A CA 1
ATOM 926 C C . GLU A 1 115 ? 22.566 6.751 -51.425 1.00 57.22 115 GLU A C 1
ATOM 928 O O . GLU A 1 115 ? 23.688 6.953 -50.960 1.00 57.22 115 GLU A O 1
ATOM 933 N N . SER A 1 116 ? 22.377 6.611 -52.736 1.00 58.09 116 SER A N 1
ATOM 934 C CA . SER A 1 116 ? 23.440 6.849 -53.694 1.00 58.09 116 SER A CA 1
ATOM 935 C C . SER A 1 116 ? 23.644 8.355 -53.789 1.00 58.09 116 SER A C 1
ATOM 937 O O . SER A 1 116 ? 22.916 9.045 -54.505 1.00 58.09 116 SER A O 1
ATOM 939 N N . TYR A 1 117 ? 24.621 8.875 -53.058 1.00 67.81 117 TYR A N 1
ATOM 940 C CA . TYR A 1 117 ? 25.038 10.261 -53.215 1.00 67.81 117 TYR A CA 1
ATOM 941 C C . TYR A 1 117 ? 25.740 10.417 -54.571 1.00 67.81 117 TYR A C 1
ATOM 943 O O . TYR A 1 117 ? 26.704 9.704 -54.877 1.00 67.81 117 TYR A O 1
ATOM 951 N N . ASP A 1 118 ? 25.226 11.315 -55.415 1.00 73.69 118 ASP A N 1
ATOM 952 C CA . ASP A 1 118 ? 25.856 11.653 -56.689 1.00 73.69 118 ASP A CA 1
ATOM 953 C C . ASP A 1 118 ? 27.015 12.620 -56.437 1.00 73.69 118 ASP A C 1
ATOM 955 O O . ASP A 1 118 ? 26.825 13.817 -56.245 1.00 73.69 118 ASP A O 1
ATOM 959 N N . MET A 1 119 ? 28.230 12.075 -56.410 1.00 75.00 119 MET A N 1
ATOM 960 C CA . MET A 1 119 ? 29.468 12.838 -56.215 1.00 75.00 119 MET A CA 1
ATOM 961 C C . MET A 1 119 ? 30.111 13.235 -57.554 1.00 75.00 119 MET A C 1
ATOM 963 O O . MET A 1 119 ? 31.291 13.590 -57.595 1.00 75.00 119 MET A O 1
ATOM 967 N N . SER A 1 120 ? 29.378 13.130 -58.672 1.00 77.06 120 SER A N 1
ATOM 968 C CA . SER A 1 120 ? 29.925 13.385 -60.012 1.00 77.06 120 SER A CA 1
ATOM 969 C C . SER A 1 120 ? 30.485 14.800 -60.154 1.00 77.06 120 SER A C 1
ATOM 971 O O . SER A 1 120 ? 31.562 14.960 -60.728 1.00 77.06 120 SER A O 1
ATOM 973 N N . ASP A 1 121 ? 29.808 15.794 -59.576 1.00 79.56 121 ASP A N 1
ATOM 974 C CA . ASP A 1 121 ? 30.221 17.199 -59.621 1.00 79.56 121 ASP A CA 1
ATOM 975 C C . ASP A 1 121 ? 31.506 17.454 -58.817 1.00 79.56 121 ASP A C 1
ATOM 977 O O . ASP A 1 121 ? 32.408 18.151 -59.288 1.00 79.56 121 ASP A O 1
ATOM 981 N N . ASP A 1 122 ? 31.643 16.837 -57.640 1.00 80.44 122 ASP A N 1
ATOM 982 C CA . ASP A 1 122 ? 32.836 16.965 -56.792 1.00 80.44 122 ASP A CA 1
ATOM 983 C C . ASP A 1 122 ? 34.059 16.291 -57.424 1.00 80.44 122 ASP A C 1
ATOM 985 O O . ASP A 1 122 ? 35.179 16.813 -57.383 1.00 80.44 122 ASP A O 1
ATOM 989 N N . ILE A 1 123 ? 33.849 15.140 -58.068 1.00 78.75 123 ILE A N 1
ATOM 990 C CA . ILE A 1 123 ? 34.912 14.431 -58.786 1.00 78.75 123 ILE A CA 1
ATOM 991 C C . ILE A 1 123 ? 35.287 15.198 -60.063 1.00 78.75 123 ILE A C 1
ATOM 993 O O . ILE A 1 123 ? 36.463 15.261 -60.421 1.00 78.75 123 ILE A O 1
ATOM 997 N N . ASP A 1 124 ? 34.336 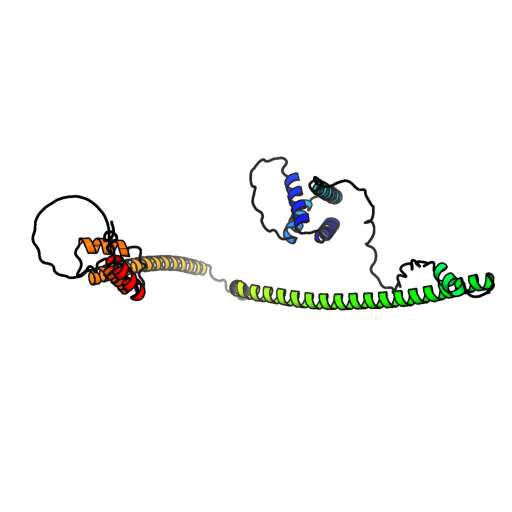15.861 -60.720 1.00 80.00 124 ASP A N 1
ATOM 998 C CA . ASP A 1 124 ? 34.625 16.720 -61.871 1.00 80.00 124 ASP A CA 1
ATOM 999 C C . ASP A 1 124 ? 35.332 18.017 -61.502 1.00 80.00 124 ASP A C 1
ATOM 1001 O O . ASP A 1 124 ? 36.216 18.453 -62.244 1.00 80.00 124 ASP A O 1
ATOM 1005 N N . ALA A 1 125 ? 35.045 18.585 -60.333 1.00 82.62 125 ALA A N 1
ATOM 1006 C CA . ALA A 1 125 ? 35.820 19.688 -59.780 1.00 82.62 125 ALA A CA 1
ATOM 1007 C C . ALA A 1 125 ? 37.266 19.266 -59.452 1.00 82.62 125 ALA A C 1
ATOM 1009 O O . ALA A 1 125 ? 38.199 20.033 -59.703 1.00 82.62 125 ALA A O 1
ATOM 1010 N N . LEU A 1 126 ? 37.470 18.038 -58.956 1.00 78.75 126 LEU A N 1
ATOM 1011 C CA . LEU A 1 126 ? 38.799 17.492 -58.653 1.00 78.75 126 LEU A CA 1
ATOM 1012 C C . LEU A 1 126 ? 39.631 17.231 -59.923 1.00 78.75 126 LEU A C 1
ATOM 1014 O O . LEU A 1 126 ? 40.843 17.447 -59.921 1.00 78.75 126 LEU A O 1
ATOM 1018 N N . VAL A 1 127 ? 38.987 16.788 -61.009 1.00 79.00 127 VAL A N 1
ATOM 1019 C CA . VAL A 1 127 ? 39.655 16.336 -62.246 1.00 79.00 127 VAL A CA 1
ATOM 1020 C C . VAL A 1 127 ? 39.578 17.371 -63.392 1.00 79.00 127 VAL A C 1
ATOM 1022 O O . VAL A 1 127 ? 40.199 17.214 -64.446 1.00 79.00 127 VAL A O 1
ATOM 1025 N N . GLY A 1 128 ? 38.842 18.470 -63.212 1.00 73.88 128 GLY A N 1
ATOM 1026 C CA . GLY A 1 128 ? 38.572 19.489 -64.237 1.00 73.88 128 GLY A CA 1
ATOM 1027 C C . GLY A 1 128 ? 39.790 20.287 -64.727 1.00 73.88 128 GLY A C 1
ATOM 1028 O O . GLY A 1 128 ? 39.710 20.934 -65.769 1.00 73.88 128 GLY A O 1
ATOM 1029 N N . GLY A 1 129 ? 40.920 20.227 -64.013 1.00 73.94 129 GLY A N 1
ATOM 1030 C CA . GLY A 1 129 ? 42.180 20.888 -64.379 1.00 73.94 129 GLY A CA 1
ATOM 1031 C C . GLY A 1 129 ? 43.230 19.991 -65.051 1.00 73.94 129 GLY A C 1
ATOM 1032 O O . GLY A 1 129 ? 44.254 20.507 -65.499 1.00 73.94 129 GLY A O 1
ATOM 1033 N N . GLU A 1 130 ? 43.000 18.676 -65.130 1.00 74.19 130 GLU A N 1
ATOM 1034 C CA . GLU A 1 130 ? 43.938 17.704 -65.709 1.00 74.19 130 GLU A CA 1
ATOM 1035 C C . GLU A 1 130 ? 43.425 17.119 -67.038 1.00 74.19 130 GLU A C 1
ATOM 1037 O O . GLU A 1 130 ? 42.242 16.788 -67.194 1.00 74.19 130 GLU A O 1
ATOM 1042 N N . ASP A 1 131 ? 44.340 16.953 -68.002 1.00 72.00 131 ASP A N 1
ATOM 1043 C CA . ASP A 1 131 ? 44.077 16.388 -69.336 1.00 72.00 131 ASP A CA 1
ATOM 1044 C C . ASP A 1 131 ? 44.042 14.848 -69.285 1.00 72.00 131 ASP A C 1
ATOM 1046 O O . ASP A 1 131 ? 44.892 14.138 -69.824 1.00 72.00 131 ASP A O 1
ATOM 1050 N N . LEU A 1 132 ? 43.082 14.329 -68.521 1.00 78.94 132 LEU A N 1
ATOM 1051 C CA . LEU A 1 132 ? 42.826 12.900 -68.350 1.00 78.94 132 LEU A CA 1
ATOM 1052 C C . LEU A 1 132 ? 41.780 12.419 -69.359 1.00 78.94 132 LEU A C 1
ATOM 1054 O O . LEU A 1 132 ? 40.826 13.135 -69.666 1.00 78.94 132 LEU A O 1
ATOM 1058 N N . SER A 1 133 ? 41.923 11.182 -69.847 1.00 82.75 133 SER A N 1
ATOM 1059 C CA . SER A 1 133 ? 40.949 10.594 -70.772 1.00 82.75 133 SER A CA 1
ATOM 1060 C C . SER A 1 133 ? 39.572 10.448 -70.114 1.00 82.75 133 SER A C 1
ATOM 1062 O O . SER A 1 133 ? 39.474 10.119 -68.931 1.00 82.75 133 SER A O 1
ATOM 1064 N N . GLU A 1 134 ? 38.491 10.642 -70.876 1.00 78.56 134 GLU A N 1
ATOM 1065 C CA . GLU A 1 134 ? 37.115 10.482 -70.364 1.00 78.56 134 GLU A CA 1
ATOM 1066 C C . GLU A 1 134 ? 36.874 9.089 -69.760 1.00 78.56 134 GLU A C 1
ATOM 1068 O O . GLU A 1 134 ? 36.194 8.947 -68.745 1.00 78.56 134 GLU A O 1
ATOM 1073 N N . GLU A 1 135 ? 37.510 8.059 -70.324 1.00 80.38 135 GLU A N 1
ATOM 1074 C CA . GLU A 1 135 ? 37.449 6.692 -69.805 1.00 80.38 135 GLU A CA 1
ATOM 1075 C C . GLU A 1 135 ? 38.107 6.561 -68.419 1.00 80.38 135 GLU A C 1
ATOM 1077 O O . GLU A 1 135 ? 37.626 5.811 -67.569 1.00 80.38 135 GLU A O 1
ATOM 1082 N N . PHE A 1 136 ? 39.188 7.307 -68.160 1.00 82.19 136 PHE A N 1
ATOM 1083 C CA . PHE A 1 136 ? 39.816 7.358 -66.840 1.00 82.19 136 PHE A CA 1
ATOM 1084 C C . PHE A 1 136 ? 38.946 8.127 -65.842 1.00 82.19 136 PHE A C 1
ATOM 1086 O O . PHE A 1 136 ? 38.773 7.654 -64.722 1.00 82.19 136 PHE A O 1
ATOM 1093 N N . LYS A 1 137 ? 38.338 9.250 -66.252 1.00 81.62 137 LYS A N 1
ATOM 1094 C CA . LYS A 1 137 ? 37.420 10.029 -65.399 1.00 81.62 137 LYS A CA 1
ATOM 1095 C C . LYS A 1 137 ? 36.213 9.195 -64.964 1.00 81.62 137 LYS A C 1
ATOM 1097 O O . LYS A 1 137 ? 35.910 9.138 -63.779 1.00 81.62 137 LYS A O 1
ATOM 1102 N N . SER A 1 138 ? 35.586 8.464 -65.886 1.00 81.88 138 SER A N 1
ATOM 1103 C CA . SER A 1 138 ? 34.452 7.578 -65.577 1.00 81.88 138 SER A CA 1
ATOM 1104 C C . SER A 1 138 ? 34.835 6.420 -64.639 1.00 81.88 138 SER A C 1
ATOM 1106 O O . SER A 1 138 ? 34.117 6.135 -63.675 1.00 81.88 138 SER A O 1
ATOM 1108 N N . LYS A 1 139 ? 36.000 5.789 -64.856 1.00 84.56 139 LYS A N 1
ATOM 1109 C CA . LYS A 1 139 ? 36.510 4.732 -63.963 1.00 84.56 139 LYS A CA 1
ATOM 1110 C C . LYS A 1 139 ? 36.866 5.275 -62.579 1.00 84.56 139 LYS A C 1
ATOM 1112 O O . LYS A 1 139 ? 36.515 4.648 -61.585 1.00 84.56 139 LYS A O 1
ATOM 1117 N N . ALA A 1 140 ? 37.520 6.433 -62.507 1.00 82.06 140 ALA A N 1
ATOM 1118 C CA . ALA A 1 140 ? 37.862 7.086 -61.247 1.00 82.06 140 ALA A CA 1
ATOM 1119 C C . ALA A 1 140 ? 36.605 7.488 -60.464 1.00 82.06 140 ALA A C 1
ATOM 1121 O O . ALA A 1 140 ? 36.545 7.210 -59.271 1.00 82.06 140 ALA A O 1
ATOM 1122 N N . ARG A 1 141 ? 35.579 8.033 -61.139 1.00 83.19 141 ARG A N 1
ATOM 1123 C CA . ARG A 1 141 ? 34.268 8.314 -60.532 1.00 83.19 141 ARG A CA 1
ATOM 1124 C C . ARG A 1 141 ? 33.658 7.065 -59.910 1.00 83.19 141 ARG A C 1
ATOM 1126 O O . ARG A 1 141 ? 33.350 7.069 -58.728 1.00 83.19 141 ARG A O 1
ATOM 1133 N N . THR A 1 142 ? 33.574 5.982 -60.680 1.00 85.12 142 THR A N 1
ATOM 1134 C CA . THR A 1 142 ? 32.959 4.727 -60.218 1.00 85.12 142 THR A CA 1
ATOM 1135 C C . THR A 1 142 ? 33.707 4.126 -59.026 1.00 85.12 142 THR A C 1
ATOM 1137 O O . THR A 1 142 ? 33.089 3.715 -58.050 1.00 85.12 142 THR A O 1
ATOM 1140 N N . VAL A 1 143 ? 35.044 4.086 -59.077 1.00 86.69 143 VAL A N 1
ATOM 1141 C CA . VAL A 1 143 ? 35.866 3.513 -57.997 1.00 86.69 143 VAL A CA 1
ATOM 1142 C C . VAL A 1 143 ? 35.831 4.388 -56.745 1.00 86.69 143 VAL A C 1
ATOM 1144 O O . VAL A 1 143 ? 35.751 3.857 -55.641 1.00 86.69 143 VAL A O 1
ATOM 1147 N N . PHE A 1 144 ? 35.879 5.713 -56.897 1.00 85.44 144 PHE A N 1
ATOM 1148 C CA . PHE A 1 144 ? 35.836 6.636 -55.766 1.00 85.44 144 PHE A CA 1
ATOM 1149 C C . PHE A 1 144 ? 34.455 6.661 -55.113 1.00 85.44 144 PHE A C 1
ATOM 1151 O O . PHE A 1 144 ? 34.371 6.549 -53.896 1.00 85.44 144 PHE A O 1
ATOM 1158 N N . GLN A 1 145 ? 33.385 6.719 -55.908 1.00 84.62 145 GLN A N 1
ATOM 1159 C CA . GLN A 1 145 ? 32.017 6.638 -55.403 1.00 84.62 145 GLN A CA 1
ATOM 1160 C C . GLN A 1 145 ? 31.795 5.320 -54.656 1.00 84.62 145 GLN A C 1
ATOM 1162 O O . GLN A 1 145 ? 31.348 5.346 -53.518 1.00 84.62 145 GLN A O 1
ATOM 1167 N N . ALA A 1 146 ? 32.208 4.181 -55.224 1.00 86.38 146 ALA A N 1
ATOM 1168 C CA . ALA A 1 146 ? 32.109 2.893 -54.537 1.00 86.38 146 ALA A CA 1
ATOM 1169 C C . ALA A 1 146 ? 32.924 2.854 -53.229 1.00 86.38 146 ALA A C 1
ATOM 1171 O O . ALA A 1 146 ? 32.449 2.330 -52.226 1.00 86.38 146 ALA A O 1
ATOM 1172 N N . ALA A 1 147 ? 34.133 3.426 -53.215 1.00 87.00 147 ALA A N 1
ATOM 1173 C CA . ALA A 1 147 ? 34.974 3.466 -52.019 1.00 87.00 147 ALA A CA 1
ATOM 1174 C C . ALA A 1 147 ? 34.405 4.377 -50.919 1.00 87.00 147 ALA A C 1
ATOM 1176 O O . ALA A 1 147 ? 34.475 4.024 -49.742 1.00 87.00 147 ALA A O 1
ATOM 1177 N N . VAL A 1 148 ? 33.842 5.534 -51.287 1.00 88.44 148 VAL A N 1
ATOM 1178 C CA . VAL A 1 148 ? 33.199 6.449 -50.335 1.00 88.44 148 VAL A CA 1
ATOM 1179 C C . VAL A 1 148 ? 31.895 5.853 -49.823 1.00 88.44 148 VAL A C 1
ATOM 1181 O O . VAL A 1 148 ? 31.709 5.826 -48.613 1.00 88.44 148 VAL A O 1
ATOM 1184 N N . SER A 1 149 ? 31.040 5.306 -50.691 1.00 86.69 149 SER A N 1
ATOM 1185 C CA . SER A 1 149 ? 29.811 4.621 -50.271 1.00 86.69 149 SER A CA 1
ATOM 1186 C C . SER A 1 149 ? 30.104 3.469 -49.310 1.00 86.69 149 SER A C 1
ATOM 1188 O O . SER A 1 149 ? 29.469 3.393 -48.267 1.00 86.69 149 SER A O 1
ATOM 1190 N N . ALA A 1 150 ? 31.121 2.643 -49.587 1.00 88.06 150 ALA A N 1
ATOM 1191 C CA . ALA A 1 150 ? 31.530 1.575 -48.673 1.00 88.06 150 ALA A CA 1
ATOM 1192 C C . ALA A 1 150 ? 31.989 2.113 -47.306 1.00 88.06 150 ALA A C 1
ATOM 1194 O O . ALA A 1 150 ? 31.637 1.554 -46.273 1.00 88.06 150 ALA A O 1
ATOM 1195 N N . LYS A 1 151 ? 32.746 3.221 -47.283 1.00 89.31 151 LYS A N 1
ATOM 1196 C CA . LYS A 1 151 ? 33.178 3.856 -46.028 1.00 89.31 151 LYS A CA 1
ATOM 1197 C C . LYS A 1 151 ? 32.039 4.526 -45.266 1.00 89.31 151 LYS A C 1
ATOM 1199 O O . LYS A 1 151 ? 32.073 4.544 -44.042 1.00 89.31 151 LYS A O 1
ATOM 1204 N N . VAL A 1 152 ? 31.055 5.081 -45.969 1.00 90.44 152 VAL A N 1
ATOM 1205 C CA . VAL A 1 152 ? 29.863 5.672 -45.353 1.00 90.44 152 VAL A CA 1
ATOM 1206 C C . VAL A 1 152 ? 28.961 4.584 -44.767 1.00 90.44 152 VAL A C 1
ATOM 1208 O O . VAL A 1 152 ? 28.514 4.778 -43.643 1.00 90.44 152 VAL A O 1
ATOM 1211 N N . SER A 1 153 ? 28.762 3.443 -45.447 1.00 88.56 153 SER A N 1
ATOM 1212 C CA . SER A 1 153 ? 28.069 2.278 -44.856 1.00 88.56 153 SER A CA 1
ATOM 1213 C C . SER A 1 153 ? 28.767 1.807 -43.587 1.00 88.56 153 SER A C 1
ATOM 1215 O O . SER A 1 153 ? 28.121 1.718 -42.556 1.00 88.56 153 SER A O 1
ATOM 1217 N N . GLU A 1 154 ? 30.091 1.614 -43.618 1.00 90.94 154 GLU A N 1
ATOM 1218 C CA . GLU A 1 154 ? 30.858 1.171 -42.440 1.00 90.94 154 GLU A CA 1
ATOM 1219 C C . GLU A 1 154 ? 30.690 2.125 -41.242 1.00 90.94 154 GLU A C 1
ATOM 1221 O O . GLU A 1 154 ? 30.495 1.686 -40.114 1.00 90.94 154 GLU A O 1
ATOM 1226 N N . ILE A 1 155 ? 30.730 3.443 -41.476 1.00 92.38 155 ILE A N 1
ATOM 1227 C CA . ILE A 1 155 ? 30.517 4.441 -40.413 1.00 92.38 155 ILE A CA 1
ATOM 1228 C C . ILE A 1 155 ? 29.062 4.443 -39.935 1.00 92.38 155 ILE A C 1
ATOM 1230 O O . ILE A 1 155 ? 28.812 4.651 -38.750 1.00 92.38 155 ILE A O 1
ATOM 1234 N N . LYS A 1 156 ? 28.101 4.264 -40.847 1.00 91.75 156 LYS A N 1
ATOM 1235 C CA . LYS A 1 156 ? 26.678 4.210 -40.511 1.00 91.75 156 LYS A CA 1
ATOM 1236 C C . LYS A 1 156 ? 26.382 2.994 -39.637 1.00 91.75 156 LYS A C 1
ATOM 1238 O O . LYS A 1 156 ? 25.756 3.163 -38.599 1.00 91.75 156 LYS A O 1
ATOM 1243 N N . GLU A 1 157 ? 26.887 1.826 -40.016 1.00 92.00 157 GLU A N 1
ATOM 1244 C CA . GLU A 1 157 ? 26.755 0.578 -39.262 1.00 92.00 157 GLU A CA 1
ATOM 1245 C C . GLU A 1 157 ? 27.387 0.702 -37.865 1.00 92.00 157 GLU A C 1
ATOM 1247 O O . GLU A 1 157 ? 26.739 0.387 -36.869 1.00 92.00 157 GLU A O 1
ATOM 1252 N N . ASP A 1 158 ? 28.599 1.265 -37.757 1.00 93.06 158 ASP A N 1
ATOM 1253 C CA . ASP A 1 158 ? 29.256 1.515 -36.463 1.00 93.06 158 ASP A CA 1
ATOM 1254 C C . ASP A 1 158 ? 28.459 2.504 -35.590 1.00 93.06 158 ASP A C 1
ATOM 1256 O O . ASP A 1 158 ? 28.258 2.274 -34.397 1.00 93.06 158 ASP A O 1
ATOM 1260 N N . LEU A 1 159 ? 27.936 3.587 -36.179 1.00 94.62 159 LEU A N 1
ATOM 1261 C CA . LEU A 1 159 ? 27.100 4.558 -35.466 1.00 94.62 159 LEU A CA 1
ATOM 1262 C C . LEU A 1 159 ? 25.779 3.935 -34.993 1.00 94.62 159 LEU A C 1
ATOM 1264 O O . LEU A 1 159 ? 25.326 4.212 -33.883 1.00 94.62 159 LEU A O 1
ATOM 1268 N N . GLU A 1 160 ? 25.136 3.129 -35.835 1.00 91.56 160 GLU A N 1
ATOM 1269 C CA . GLU A 1 160 ? 23.896 2.433 -35.496 1.00 91.56 160 GLU A CA 1
ATOM 1270 C C . GLU A 1 160 ? 24.125 1.381 -34.415 1.00 91.56 160 GLU A C 1
ATOM 1272 O O . GLU A 1 160 ? 23.324 1.301 -33.485 1.00 91.56 160 GLU A O 1
ATOM 1277 N N . SER A 1 161 ? 25.237 0.642 -34.472 1.00 93.12 161 SER A N 1
ATOM 1278 C CA . SER A 1 161 ? 25.649 -0.274 -33.405 1.00 93.12 161 SER A CA 1
ATOM 1279 C C . SER A 1 161 ? 25.846 0.474 -32.087 1.00 93.12 161 SER A C 1
ATOM 1281 O O . SER A 1 161 ? 25.245 0.105 -31.084 1.00 93.12 161 SER A O 1
ATOM 1283 N N . GLN A 1 162 ? 26.609 1.573 -32.089 1.00 94.31 162 GLN A N 1
ATOM 1284 C CA . GLN A 1 162 ? 26.847 2.375 -30.882 1.00 94.31 162 GLN A CA 1
ATOM 1285 C C . GLN A 1 162 ? 25.551 2.944 -30.300 1.00 94.31 162 GLN A C 1
ATOM 1287 O O . GLN A 1 162 ? 25.361 2.931 -29.087 1.00 94.31 162 GLN A O 1
ATOM 1292 N N . LYS A 1 163 ? 24.633 3.415 -31.154 1.00 94.44 163 LYS A N 1
ATOM 1293 C CA . LYS A 1 163 ? 23.320 3.895 -30.709 1.00 94.44 163 LYS A CA 1
ATOM 1294 C C . LYS A 1 163 ? 22.448 2.775 -30.160 1.00 94.44 163 LYS A C 1
ATOM 1296 O O . LYS A 1 163 ? 21.753 3.005 -29.175 1.00 94.44 163 LYS A O 1
ATOM 1301 N N . ARG A 1 164 ? 22.450 1.589 -30.779 1.00 93.69 164 ARG A N 1
ATOM 1302 C CA . ARG A 1 164 ? 21.732 0.424 -30.241 1.00 93.69 164 ARG A CA 1
ATOM 1303 C C . ARG A 1 164 ? 22.271 0.071 -28.859 1.00 93.69 164 ARG A C 1
ATOM 1305 O O . ARG A 1 164 ? 21.471 -0.072 -27.938 1.00 93.69 164 ARG A O 1
ATOM 1312 N N . ASP A 1 165 ? 23.590 0.018 -28.701 1.00 95.06 165 ASP A N 1
ATOM 1313 C CA . ASP A 1 165 ? 24.233 -0.271 -27.417 1.00 95.06 165 ASP A CA 1
ATOM 1314 C C . ASP A 1 165 ? 23.885 0.786 -26.356 1.00 95.06 165 ASP A C 1
ATOM 1316 O O . ASP A 1 165 ? 23.467 0.429 -25.255 1.00 95.06 165 ASP A O 1
ATOM 1320 N N . GLU A 1 166 ? 23.959 2.078 -26.698 1.00 95.81 166 GLU A N 1
ATOM 1321 C CA . GLU A 1 166 ? 23.590 3.186 -25.802 1.00 95.81 166 GLU A CA 1
ATOM 1322 C C . GLU A 1 166 ? 22.113 3.111 -25.384 1.00 95.81 166 GLU A C 1
ATOM 1324 O O . GLU A 1 166 ? 21.783 3.241 -24.205 1.00 95.81 166 GLU A O 1
ATOM 1329 N N . VAL A 1 167 ? 21.206 2.844 -26.330 1.00 94.38 167 VAL A N 1
ATOM 1330 C CA . VAL A 1 167 ? 19.773 2.687 -26.040 1.00 94.38 167 VAL A CA 1
ATOM 1331 C C . VAL A 1 167 ? 19.525 1.489 -25.126 1.00 94.38 167 VAL A C 1
ATOM 1333 O O . VAL A 1 167 ? 18.705 1.583 -24.211 1.00 94.38 167 VAL A O 1
ATOM 1336 N N . VAL A 1 168 ? 20.222 0.370 -25.338 1.00 96.38 168 VAL A N 1
ATOM 1337 C CA . VAL A 1 168 ? 20.108 -0.818 -24.480 1.00 96.38 168 VAL A CA 1
ATOM 1338 C C . VAL A 1 168 ? 20.637 -0.529 -23.076 1.00 96.38 168 VAL A C 1
ATOM 1340 O O . VAL A 1 168 ? 19.974 -0.888 -22.101 1.00 96.38 168 VAL A O 1
ATOM 1343 N N . GLU A 1 169 ? 21.785 0.139 -22.956 1.00 96.25 169 GLU A N 1
ATOM 1344 C CA . GLU A 1 169 ? 22.373 0.520 -21.669 1.00 96.25 169 GLU A CA 1
ATOM 1345 C C . GLU A 1 169 ? 21.429 1.438 -20.883 1.00 96.25 169 GLU A C 1
ATOM 1347 O O . GLU A 1 169 ? 21.038 1.098 -19.764 1.00 96.25 169 GLU A O 1
ATOM 1352 N N . VAL A 1 170 ? 20.961 2.526 -21.502 1.00 95.94 170 VAL A N 1
ATOM 1353 C CA . VAL A 1 170 ? 20.019 3.471 -20.880 1.00 95.94 170 VAL A CA 1
ATOM 1354 C C . VAL A 1 170 ? 18.687 2.791 -20.549 1.00 95.94 170 VAL A C 1
ATOM 1356 O O . VAL A 1 170 ? 18.114 3.025 -19.486 1.00 95.94 170 VAL A O 1
ATOM 1359 N N . SER A 1 171 ? 18.184 1.909 -21.419 1.00 94.19 171 SER A N 1
ATOM 1360 C CA . SER A 1 171 ? 16.963 1.142 -21.144 1.00 94.19 171 SER A CA 1
ATOM 1361 C C . SER A 1 171 ? 17.124 0.253 -19.912 1.00 94.19 171 SER A C 1
ATOM 1363 O O . SER A 1 171 ? 16.205 0.166 -19.096 1.00 94.19 171 SER A O 1
ATOM 1365 N N . ASN A 1 172 ? 18.276 -0.400 -19.760 1.00 95.69 172 ASN A N 1
ATOM 1366 C CA . ASN A 1 172 ? 18.558 -1.240 -18.601 1.00 95.69 172 ASN A CA 1
ATOM 1367 C C . ASN A 1 172 ? 18.724 -0.408 -17.326 1.00 95.69 172 ASN A C 1
ATOM 1369 O O . ASN A 1 172 ? 18.148 -0.778 -16.306 1.00 95.69 172 ASN A O 1
ATOM 1373 N N . GLU A 1 173 ? 19.407 0.736 -17.390 1.00 97.19 173 GLU A N 1
ATOM 1374 C CA . GLU A 1 173 ? 19.534 1.659 -16.255 1.00 97.19 173 GLU A CA 1
ATOM 1375 C C . GLU A 1 173 ? 18.160 2.161 -15.784 1.00 97.19 173 GLU A C 1
ATOM 1377 O O . GLU A 1 173 ? 17.827 2.056 -14.602 1.00 97.19 173 GLU A O 1
ATOM 1382 N N . ILE A 1 174 ? 17.306 2.608 -16.714 1.00 96.12 174 ILE A N 1
ATOM 1383 C CA . ILE A 1 174 ? 15.938 3.053 -16.403 1.00 96.12 174 ILE A CA 1
ATOM 1384 C C . ILE A 1 174 ? 15.107 1.905 -15.820 1.00 96.12 174 ILE A C 1
ATOM 1386 O O . ILE A 1 174 ? 14.354 2.115 -14.867 1.00 96.12 174 ILE A O 1
ATOM 1390 N N . LYS A 1 175 ? 15.225 0.686 -16.366 1.00 96.75 175 LYS A N 1
ATOM 1391 C CA . LYS A 1 175 ? 14.525 -0.494 -15.833 1.00 96.75 175 LYS A CA 1
ATOM 1392 C C . LYS A 1 175 ? 14.958 -0.792 -14.404 1.00 96.75 175 LYS A C 1
ATOM 1394 O O . LYS A 1 175 ? 14.093 -1.001 -13.559 1.00 96.75 175 LYS A O 1
ATOM 1399 N N . GLU A 1 176 ? 16.257 -0.804 -14.120 1.00 97.25 176 GLU A N 1
ATOM 1400 C CA . GLU A 1 176 ? 16.762 -1.043 -12.767 1.00 97.25 176 GLU A CA 1
ATOM 1401 C C . GLU A 1 176 ? 16.317 0.056 -11.797 1.00 97.25 176 GLU A C 1
ATOM 1403 O O . GLU A 1 176 ? 15.844 -0.244 -10.698 1.00 97.25 176 GLU A O 1
ATOM 1408 N N . GLU A 1 177 ? 16.395 1.327 -12.199 1.00 96.88 177 GLU A N 1
ATOM 1409 C CA . GLU A 1 177 ? 15.936 2.443 -11.372 1.00 96.88 177 GLU A CA 1
ATOM 1410 C C . GLU A 1 177 ? 14.429 2.352 -11.084 1.00 96.88 177 GLU A C 1
ATOM 1412 O O . GLU A 1 177 ? 14.000 2.535 -9.940 1.00 96.88 177 GLU A O 1
ATOM 1417 N N . LEU A 1 178 ? 13.621 2.020 -12.096 1.00 96.75 178 LEU A N 1
ATOM 1418 C CA . LEU A 1 178 ? 12.179 1.847 -11.947 1.00 96.75 178 LEU A CA 1
ATOM 1419 C C . LEU A 1 178 ? 11.847 0.664 -11.035 1.00 96.75 178 LEU A C 1
ATOM 1421 O O . LEU A 1 178 ? 11.019 0.817 -10.141 1.00 96.75 178 LEU A O 1
ATOM 1425 N N . VAL A 1 179 ? 12.507 -0.484 -11.214 1.00 97.81 179 VAL A N 1
ATOM 1426 C CA . VAL A 1 179 ? 12.318 -1.664 -10.354 1.00 97.81 179 VAL A CA 1
ATOM 1427 C C . VAL A 1 179 ? 12.633 -1.318 -8.903 1.00 97.81 179 VAL A C 1
ATOM 1429 O O . VAL A 1 179 ? 11.816 -1.594 -8.031 1.00 97.81 179 VAL A O 1
ATOM 1432 N N . ASN A 1 180 ? 13.752 -0.642 -8.639 1.00 96.50 180 ASN A N 1
ATOM 1433 C CA . ASN A 1 180 ? 14.128 -0.246 -7.282 1.00 96.50 180 ASN A CA 1
ATOM 1434 C C . ASN A 1 180 ? 13.136 0.751 -6.662 1.00 96.50 180 ASN A C 1
ATOM 1436 O O . ASN A 1 180 ? 12.798 0.636 -5.481 1.00 96.50 180 ASN A O 1
ATOM 1440 N N . LYS A 1 181 ? 12.643 1.727 -7.439 1.00 97.19 181 LYS A N 1
ATOM 1441 C CA . LYS A 1 181 ? 11.629 2.688 -6.970 1.00 97.19 181 LYS A CA 1
ATOM 1442 C C . LYS A 1 181 ? 10.291 2.014 -6.691 1.00 97.19 181 LYS A C 1
ATOM 1444 O O . LYS A 1 181 ? 9.676 2.307 -5.669 1.00 97.19 181 LYS A O 1
ATOM 1449 N N . VAL A 1 182 ? 9.852 1.121 -7.577 1.00 97.31 182 VAL A N 1
ATOM 1450 C CA . VAL A 1 182 ? 8.609 0.362 -7.407 1.00 97.31 182 VAL A CA 1
ATOM 1451 C C . VAL A 1 182 ? 8.714 -0.561 -6.200 1.00 97.31 182 VAL A C 1
ATOM 1453 O O . VAL A 1 182 ? 7.796 -0.559 -5.392 1.00 97.31 182 VAL A O 1
ATOM 1456 N N . ASP A 1 183 ? 9.825 -1.279 -6.028 1.00 96.69 183 ASP A N 1
ATOM 1457 C CA . ASP A 1 183 ? 10.055 -2.146 -4.866 1.00 96.69 183 ASP A CA 1
ATOM 1458 C C . ASP A 1 183 ? 10.070 -1.342 -3.559 1.00 96.69 183 ASP A C 1
ATOM 1460 O O . ASP A 1 183 ? 9.382 -1.691 -2.605 1.00 96.69 183 ASP A O 1
ATOM 1464 N N . SER A 1 184 ? 10.747 -0.189 -3.548 1.00 97.06 184 SER A N 1
ATOM 1465 C CA . SER A 1 184 ? 10.751 0.719 -2.391 1.00 97.06 184 SER A CA 1
ATOM 1466 C C . SER A 1 184 ? 9.352 1.248 -2.065 1.00 97.06 184 SER A C 1
ATOM 1468 O O . SER A 1 184 ? 8.967 1.315 -0.899 1.00 97.06 184 SER A O 1
ATOM 1470 N N . PHE A 1 185 ? 8.576 1.623 -3.086 1.00 96.88 185 PHE A N 1
ATOM 1471 C CA . PHE A 1 185 ? 7.209 2.106 -2.910 1.00 96.88 185 PHE A CA 1
ATOM 1472 C C . PHE A 1 185 ? 6.273 0.996 -2.426 1.00 96.88 185 PHE A C 1
ATOM 1474 O O . PHE A 1 185 ? 5.537 1.206 -1.465 1.00 96.88 185 PHE A O 1
ATOM 1481 N N . LEU A 1 186 ? 6.322 -0.192 -3.038 1.00 97.00 186 LEU A N 1
ATOM 1482 C CA . LEU A 1 186 ? 5.521 -1.338 -2.606 1.00 97.00 186 LEU A CA 1
ATOM 1483 C C . LEU A 1 186 ? 5.893 -1.770 -1.190 1.00 97.00 186 LEU A C 1
ATOM 1485 O O . LEU A 1 186 ? 5.001 -2.071 -0.404 1.00 97.00 186 LEU A O 1
ATOM 1489 N N . GLY A 1 187 ? 7.187 -1.773 -0.864 1.00 97.19 187 GLY A N 1
ATOM 1490 C CA . GLY A 1 187 ? 7.688 -2.051 0.476 1.00 97.19 187 GLY A CA 1
ATOM 1491 C C . GLY A 1 187 ? 7.122 -1.067 1.493 1.00 97.19 187 GLY A C 1
ATOM 1492 O O . GLY A 1 187 ? 6.532 -1.490 2.481 1.00 97.19 187 GLY A O 1
ATOM 1493 N N . TYR A 1 188 ? 7.195 0.235 1.206 1.00 97.38 188 TYR A N 1
ATOM 1494 C CA . TYR A 1 188 ? 6.617 1.267 2.068 1.00 97.38 188 TYR A CA 1
ATOM 1495 C C . TYR A 1 188 ? 5.100 1.111 2.243 1.00 97.38 188 TYR A C 1
ATOM 1497 O O . TYR A 1 188 ? 4.602 1.127 3.366 1.00 97.38 188 TYR A O 1
ATOM 1505 N N . VAL A 1 189 ? 4.361 0.915 1.148 1.00 97.12 189 VAL A N 1
ATOM 1506 C CA . VAL A 1 189 ? 2.903 0.727 1.196 1.00 97.12 189 VAL A CA 1
ATOM 1507 C C . VAL A 1 189 ? 2.538 -0.540 1.965 1.00 97.12 189 VAL A C 1
ATOM 1509 O O . VAL A 1 189 ? 1.588 -0.523 2.741 1.00 97.12 189 VAL A O 1
ATOM 1512 N N . ALA A 1 190 ? 3.283 -1.633 1.787 1.00 96.06 190 ALA A N 1
ATOM 1513 C CA . ALA A 1 190 ? 3.062 -2.868 2.528 1.00 96.06 190 ALA A CA 1
ATOM 1514 C C . ALA A 1 190 ? 3.360 -2.692 4.024 1.00 96.06 190 ALA A C 1
ATOM 1516 O O . ALA A 1 190 ? 2.581 -3.157 4.853 1.00 96.06 190 ALA A O 1
ATOM 1517 N N . GLU A 1 191 ? 4.450 -2.007 4.378 1.00 95.75 191 GLU A N 1
ATOM 1518 C CA . GLU A 1 191 ? 4.802 -1.715 5.770 1.00 95.75 191 GLU A CA 1
ATOM 1519 C C . GLU A 1 191 ? 3.756 -0.828 6.453 1.00 95.75 191 GLU A C 1
ATOM 1521 O O . GLU A 1 191 ? 3.291 -1.173 7.542 1.00 95.75 191 GLU A O 1
ATOM 1526 N N . GLU A 1 192 ? 3.334 0.269 5.817 1.00 94.94 192 GLU A N 1
ATOM 1527 C CA . GLU A 1 192 ? 2.269 1.124 6.358 1.00 94.94 192 GLU A CA 1
ATOM 1528 C C . GLU A 1 192 ? 0.933 0.381 6.409 1.00 94.94 192 GLU A C 1
ATOM 1530 O O . GLU A 1 192 ? 0.239 0.466 7.416 1.00 94.94 192 GLU A O 1
ATOM 1535 N N . TRP A 1 193 ? 0.590 -0.436 5.405 1.00 95.81 193 TRP A N 1
ATOM 1536 C CA . TRP A 1 193 ? -0.634 -1.238 5.456 1.00 95.81 193 TRP A CA 1
ATOM 1537 C C . TRP A 1 193 ? -0.620 -2.209 6.638 1.00 95.81 193 TRP A C 1
ATOM 1539 O O . TRP A 1 193 ? -1.611 -2.306 7.358 1.00 95.81 193 TRP A O 1
ATOM 1549 N N . VAL A 1 194 ? 0.492 -2.910 6.879 1.00 94.62 194 VAL A N 1
ATOM 1550 C CA . VAL A 1 194 ? 0.616 -3.823 8.027 1.00 94.62 194 VAL A CA 1
ATOM 1551 C C . VAL A 1 194 ? 0.499 -3.064 9.344 1.00 94.62 194 VAL A C 1
ATOM 1553 O O . VAL A 1 194 ? -0.159 -3.547 10.261 1.00 94.62 194 VAL A O 1
ATOM 1556 N N . LYS A 1 195 ? 1.107 -1.883 9.435 1.00 94.88 195 LYS A N 1
ATOM 1557 C CA . LYS A 1 195 ? 1.089 -1.048 10.635 1.00 94.88 195 LYS A CA 1
ATOM 1558 C C . LYS A 1 195 ? -0.298 -0.464 10.915 1.00 94.88 195 LYS A C 1
ATOM 1560 O O . LYS A 1 195 ? -0.787 -0.568 12.035 1.00 94.88 195 LYS A O 1
ATOM 1565 N N . ASP A 1 196 ? -0.969 0.070 9.900 1.00 93.38 196 ASP A N 1
ATOM 1566 C CA . ASP A 1 196 ? -2.323 0.619 10.020 1.00 93.38 196 ASP A CA 1
ATOM 1567 C C . ASP A 1 196 ? -3.352 -0.476 10.327 1.00 93.38 196 ASP A C 1
ATOM 1569 O O . ASP A 1 196 ? -4.298 -0.270 11.092 1.00 93.38 196 ASP A O 1
ATOM 1573 N N . ASN A 1 197 ? -3.146 -1.675 9.776 1.00 94.12 197 ASN A N 1
ATOM 1574 C CA . ASN A 1 197 ? -4.027 -2.820 9.987 1.00 94.12 197 ASN A CA 1
ATOM 1575 C C . ASN A 1 197 ? -3.568 -3.735 11.131 1.00 94.12 197 ASN A C 1
ATOM 1577 O O . ASN A 1 197 ? -4.194 -4.772 11.351 1.00 94.12 197 ASN A O 1
ATOM 1581 N N . GLU A 1 198 ? -2.541 -3.365 11.904 1.00 92.19 198 GLU A N 1
ATOM 1582 C CA . GLU A 1 198 ? -1.952 -4.209 12.954 1.00 92.19 198 GLU A CA 1
ATOM 1583 C C . GLU A 1 198 ? -3.016 -4.684 13.949 1.00 92.19 198 GLU A C 1
ATOM 1585 O O . GLU A 1 198 ? -3.112 -5.872 14.246 1.00 92.19 198 GLU A O 1
ATOM 1590 N N . LEU A 1 199 ? -3.900 -3.786 14.397 1.00 90.62 199 LEU A N 1
ATOM 1591 C CA . LEU A 1 199 ? -4.969 -4.129 15.338 1.00 90.62 199 LEU A CA 1
ATOM 1592 C C . LEU A 1 199 ? -5.982 -5.119 14.742 1.00 90.62 199 LEU A C 1
ATOM 1594 O O . LEU A 1 199 ? -6.492 -5.988 15.453 1.00 90.62 199 LEU A O 1
ATOM 1598 N N . ALA A 1 200 ? -6.298 -4.984 13.453 1.00 91.50 200 ALA A N 1
ATOM 1599 C CA . ALA A 1 200 ? -7.208 -5.885 12.754 1.00 91.50 200 ALA A CA 1
ATOM 1600 C C . ALA A 1 200 ? -6.556 -7.253 12.520 1.00 91.50 200 ALA A C 1
ATOM 1602 O O . ALA A 1 200 ? -7.193 -8.275 12.771 1.00 91.50 200 ALA A O 1
ATOM 1603 N N . ILE A 1 201 ? -5.277 -7.275 12.132 1.00 91.00 201 ILE A N 1
ATOM 1604 C CA . ILE A 1 201 ? -4.473 -8.491 11.971 1.00 91.00 201 ILE A CA 1
ATOM 1605 C C . ILE A 1 201 ? -4.329 -9.207 13.315 1.00 91.00 201 ILE A C 1
ATOM 1607 O O . ILE A 1 201 ? -4.592 -10.402 13.401 1.00 91.00 201 ILE A O 1
ATOM 1611 N N . GLU A 1 202 ? -3.989 -8.494 14.389 1.00 90.81 202 GLU A N 1
ATOM 1612 C CA . GLU A 1 202 ? -3.899 -9.066 15.730 1.00 90.81 202 GLU A CA 1
ATOM 1613 C C . GLU A 1 202 ? -5.232 -9.645 16.198 1.00 90.81 202 GLU A C 1
ATOM 1615 O O . GLU A 1 202 ? -5.261 -10.734 16.772 1.00 90.81 202 GLU A O 1
ATOM 1620 N N . ARG A 1 203 ? -6.339 -8.920 15.999 1.00 91.44 203 ARG A N 1
ATOM 1621 C CA . ARG A 1 203 ? -7.676 -9.410 16.356 1.00 91.44 203 ARG A CA 1
ATOM 1622 C C . ARG A 1 203 ? -8.062 -10.620 15.516 1.00 91.44 203 ARG A C 1
ATOM 1624 O O . ARG A 1 203 ? -8.575 -11.579 16.082 1.00 91.44 203 ARG A O 1
ATOM 1631 N N . GLY A 1 204 ? -7.773 -10.601 14.217 1.00 92.12 204 GLY A N 1
ATOM 1632 C CA . GLY A 1 204 ? -7.985 -11.725 13.308 1.00 92.12 204 GLY A CA 1
ATOM 1633 C C . GLY A 1 204 ? -7.202 -12.960 13.747 1.00 92.12 204 GLY A C 1
ATOM 1634 O O . GLY A 1 204 ? -7.801 -14.005 13.975 1.00 92.12 204 GLY A O 1
ATOM 1635 N N . LEU A 1 205 ? -5.897 -12.814 13.995 1.00 91.19 205 LEU A N 1
ATOM 1636 C CA . LEU A 1 205 ? -5.028 -13.889 14.484 1.00 91.19 205 LEU A CA 1
ATOM 1637 C C . LEU A 1 205 ? -5.454 -14.401 15.861 1.00 91.19 205 LEU A C 1
ATOM 1639 O O . LEU A 1 205 ? -5.442 -15.606 16.099 1.00 91.19 205 LEU A O 1
ATOM 1643 N N . LYS A 1 206 ? -5.837 -13.510 16.784 1.00 91.12 206 LYS A N 1
ATOM 1644 C CA . LYS A 1 206 ? -6.349 -13.908 18.104 1.00 91.12 206 LYS A CA 1
ATOM 1645 C C . LYS A 1 206 ? -7.655 -14.682 17.961 1.00 91.12 206 LYS A C 1
ATOM 1647 O O . LYS A 1 206 ? -7.758 -15.736 18.577 1.00 91.12 206 LYS A O 1
ATOM 1652 N N . SER A 1 207 ? -8.589 -14.202 17.136 1.00 93.12 207 SER A N 1
ATOM 1653 C CA . SER A 1 207 ? -9.865 -14.867 16.845 1.00 93.12 207 SER A CA 1
ATOM 1654 C C . SER A 1 207 ? -9.639 -16.251 16.244 1.00 93.12 207 SER A C 1
ATOM 1656 O O . SER A 1 207 ? -10.164 -17.229 16.768 1.00 93.12 207 SER A O 1
ATOM 1658 N N . GLU A 1 208 ? -8.793 -16.347 15.218 1.00 92.44 208 GLU A N 1
ATOM 1659 C CA . GLU A 1 208 ? -8.433 -17.603 14.558 1.00 92.44 208 GLU A CA 1
ATOM 1660 C C . GLU A 1 208 ? -7.758 -18.574 15.534 1.00 92.44 208 GLU A C 1
ATOM 1662 O O . GLU A 1 208 ? -8.097 -19.756 15.583 1.00 92.44 208 GLU A O 1
ATOM 1667 N N . LEU A 1 209 ? -6.832 -18.091 16.367 1.00 91.31 209 LEU A N 1
ATOM 1668 C CA . LEU A 1 209 ? -6.186 -18.911 17.388 1.00 91.31 209 LEU A CA 1
ATOM 1669 C C . LEU A 1 209 ? -7.197 -19.413 18.422 1.00 91.31 209 LEU A C 1
ATOM 1671 O O . LEU A 1 209 ? -7.162 -20.591 18.779 1.00 91.31 209 LEU A O 1
ATOM 1675 N N . THR A 1 210 ? -8.093 -18.548 18.906 1.00 90.31 210 THR A N 1
ATOM 1676 C CA . THR A 1 210 ? -9.145 -18.960 19.842 1.00 90.31 210 THR A CA 1
ATOM 1677 C C . THR A 1 210 ? -10.129 -19.927 19.206 1.00 90.31 210 THR A C 1
ATOM 1679 O O . THR A 1 210 ? -10.531 -20.875 19.870 1.00 90.31 210 THR A O 1
ATOM 1682 N N . GLU A 1 211 ? -10.474 -19.755 17.933 1.00 90.94 211 GLU A N 1
ATOM 1683 C CA . GLU A 1 211 ? -11.380 -20.651 17.221 1.00 90.94 211 GLU A CA 1
ATOM 1684 C C . GLU A 1 211 ? -10.739 -22.021 17.002 1.00 90.94 211 GLU A C 1
ATOM 1686 O O . GLU A 1 211 ? -11.326 -23.032 17.384 1.00 90.94 211 GLU A O 1
ATOM 1691 N N . ASN A 1 212 ? -9.491 -22.066 16.533 1.00 91.00 212 ASN A N 1
ATOM 1692 C CA . ASN A 1 212 ? -8.721 -23.305 16.417 1.00 91.00 212 ASN A CA 1
ATOM 1693 C C . ASN A 1 212 ? -8.547 -23.998 17.775 1.00 91.00 212 ASN A C 1
ATOM 1695 O O . ASN A 1 212 ? -8.653 -25.222 17.880 1.00 91.00 212 ASN A O 1
ATOM 1699 N N . PHE A 1 213 ? -8.313 -23.228 18.840 1.00 91.19 213 PHE A N 1
ATOM 1700 C CA . PHE A 1 213 ? -8.209 -23.763 20.193 1.00 91.19 213 PHE A CA 1
ATOM 1701 C C . PHE A 1 213 ? -9.543 -24.329 20.696 1.00 91.19 213 PHE A C 1
ATOM 1703 O O . PHE A 1 213 ? -9.569 -25.432 21.244 1.00 91.19 213 PHE A O 1
ATOM 1710 N N . ILE A 1 214 ? -10.655 -23.620 20.477 1.00 88.38 214 ILE A N 1
ATOM 1711 C CA . ILE A 1 214 ? -12.008 -24.079 20.823 1.00 88.38 214 ILE A CA 1
ATOM 1712 C C . ILE A 1 214 ? -12.377 -25.318 20.008 1.00 88.38 214 ILE A C 1
ATOM 1714 O O . ILE A 1 214 ? -12.951 -26.256 20.553 1.00 88.38 214 ILE A O 1
ATOM 1718 N N . GLN A 1 215 ? -12.015 -25.368 18.729 1.00 89.75 215 GLN A N 1
ATOM 1719 C CA . GLN A 1 215 ? -12.276 -26.511 17.864 1.00 89.75 215 GLN A CA 1
ATOM 1720 C C . GLN A 1 215 ? -11.441 -27.731 18.281 1.00 89.75 215 GLN A C 1
ATOM 1722 O O . GLN A 1 215 ? -11.965 -28.844 18.337 1.00 89.75 215 GLN A O 1
ATOM 1727 N N . GLY A 1 216 ? -10.183 -27.523 18.683 1.00 89.44 216 GLY A N 1
ATOM 1728 C CA . GLY A 1 216 ? -9.343 -28.555 19.295 1.00 89.44 216 GLY A CA 1
ATOM 1729 C C . GLY A 1 216 ? -9.889 -29.050 20.639 1.00 89.44 216 GLY A C 1
ATOM 1730 O O . GLY A 1 216 ? -9.929 -30.256 20.879 1.00 89.44 216 GLY A O 1
ATOM 1731 N N . LEU A 1 217 ? -10.376 -28.145 21.496 1.00 85.44 217 LEU A N 1
ATOM 1732 C CA . LEU A 1 217 ? -11.062 -28.499 22.743 1.00 85.44 217 LEU A CA 1
ATOM 1733 C C . LEU A 1 217 ? -12.351 -29.275 22.481 1.00 85.44 217 LEU A C 1
ATOM 1735 O O . LEU A 1 217 ? -12.602 -30.262 23.160 1.00 85.44 217 LEU A O 1
ATOM 1739 N N . LYS A 1 218 ? -13.147 -28.863 21.492 1.00 84.25 218 LYS A N 1
ATOM 1740 C CA . LYS A 1 218 ? -14.363 -29.564 21.079 1.00 84.25 218 LYS A CA 1
ATOM 1741 C C . LYS A 1 218 ? -14.038 -30.992 20.651 1.00 84.25 218 LYS A C 1
ATOM 1743 O O . LYS A 1 218 ? -14.635 -31.917 21.187 1.00 84.25 218 LYS A O 1
ATOM 1748 N N . SER A 1 219 ? -13.048 -31.168 19.772 1.00 86.12 219 SER A N 1
ATOM 1749 C CA . SER A 1 219 ? -12.573 -32.494 19.355 1.00 86.12 219 SER A CA 1
ATOM 1750 C C . SER A 1 219 ? -12.140 -33.340 20.557 1.00 86.12 219 SER A C 1
ATOM 1752 O O . SER A 1 219 ? -12.524 -34.498 20.668 1.00 86.12 219 SER A O 1
ATOM 1754 N N . LEU A 1 220 ? -11.397 -32.754 21.503 1.00 82.50 220 LEU A N 1
ATOM 1755 C CA . LEU A 1 220 ? -10.949 -33.446 22.714 1.00 82.50 220 LEU A CA 1
ATOM 1756 C C . LEU A 1 220 ? -12.113 -33.817 23.654 1.00 82.50 220 LEU A C 1
ATOM 1758 O O . LEU A 1 220 ? -12.098 -34.884 24.266 1.00 82.50 220 LEU A O 1
ATOM 1762 N N . PHE A 1 221 ? -13.111 -32.943 23.801 1.00 74.69 221 PHE A N 1
ATOM 1763 C CA . PHE A 1 221 ? -14.291 -33.197 24.630 1.00 74.69 221 PHE A CA 1
ATOM 1764 C C . PHE A 1 221 ? -15.212 -34.256 24.016 1.00 74.69 221 PHE A C 1
ATOM 1766 O O . PHE A 1 221 ? -15.731 -35.093 24.761 1.00 74.69 221 PHE A O 1
ATOM 1773 N N . GLU A 1 222 ? -15.355 -34.265 22.687 1.00 78.31 222 GLU A N 1
ATOM 1774 C CA . GLU A 1 222 ? -16.020 -35.335 21.934 1.00 78.31 222 GLU A CA 1
ATOM 1775 C C . GLU A 1 222 ? -15.293 -36.676 22.138 1.00 78.31 222 GLU A C 1
ATOM 1777 O O . GLU A 1 222 ? -15.925 -37.668 22.506 1.00 78.31 222 GLU A O 1
ATOM 1782 N N . ASP A 1 223 ? -13.962 -36.697 22.012 1.00 78.38 223 ASP A N 1
ATOM 1783 C CA . ASP A 1 223 ? -13.144 -37.907 22.179 1.00 78.38 223 ASP A CA 1
ATOM 1784 C C . ASP A 1 223 ? -13.186 -38.479 23.610 1.00 78.38 223 ASP A C 1
ATOM 1786 O O . ASP A 1 223 ? -13.108 -39.697 23.810 1.00 78.38 223 ASP A O 1
ATOM 1790 N N . HIS A 1 224 ? -13.323 -37.618 24.623 1.00 73.62 224 HIS A N 1
ATOM 1791 C CA . HIS A 1 224 ? -13.363 -38.012 26.035 1.00 73.62 224 HIS A CA 1
ATOM 1792 C C . HIS A 1 224 ? -14.775 -38.162 26.623 1.00 73.62 224 HIS A C 1
ATOM 1794 O O . HIS A 1 224 ? -14.888 -38.419 27.825 1.00 73.62 224 HIS A O 1
ATOM 1800 N N . TYR A 1 225 ? -15.836 -38.057 25.810 1.00 57.25 225 TYR A N 1
ATOM 1801 C CA . TYR A 1 225 ? -17.238 -38.131 26.257 1.00 57.25 225 TYR A CA 1
ATOM 1802 C C . TYR A 1 225 ? -17.532 -37.214 27.455 1.00 57.25 225 TYR A C 1
ATOM 1804 O O . TYR A 1 225 ? -18.262 -37.572 28.384 1.00 57.25 225 TYR A O 1
ATOM 1812 N N . VAL A 1 226 ? -16.951 -36.014 27.450 1.00 62.44 226 VAL A N 1
ATOM 1813 C CA . VAL A 1 226 ? -17.379 -34.950 28.358 1.00 62.44 226 VAL A CA 1
ATOM 1814 C C . VAL A 1 226 ? -18.535 -34.247 27.658 1.00 62.44 226 VAL A C 1
ATOM 1816 O O . VAL A 1 226 ? -18.346 -33.224 27.008 1.00 62.44 226 VAL A O 1
ATOM 1819 N N . GLU A 1 227 ? -19.736 -34.821 27.748 1.00 60.50 227 GLU A N 1
ATOM 1820 C CA . GLU A 1 227 ? -20.955 -34.068 27.446 1.00 60.50 227 GLU A CA 1
ATOM 1821 C C . GLU A 1 227 ? -20.980 -32.878 28.405 1.00 60.50 227 GLU A C 1
ATOM 1823 O O . GLU A 1 227 ? -21.136 -33.044 29.618 1.00 60.50 227 GLU A O 1
ATOM 1828 N N . VAL A 1 228 ? -20.733 -31.679 27.874 1.00 58.56 228 VAL A N 1
ATOM 1829 C CA . VAL A 1 228 ? -20.953 -30.439 28.612 1.00 58.56 228 VAL A CA 1
ATOM 1830 C C . VAL A 1 228 ? -22.454 -30.396 28.889 1.00 58.56 228 VAL A C 1
ATOM 1832 O O . VAL A 1 228 ? -23.222 -30.330 27.933 1.00 58.56 228 VAL A O 1
ATOM 1835 N N . PRO A 1 229 ? -22.895 -30.489 30.155 1.00 67.81 229 PRO A N 1
ATOM 1836 C CA . PRO A 1 229 ? -24.317 -30.480 30.460 1.00 67.81 229 PRO A CA 1
ATOM 1837 C C . PRO A 1 229 ? -24.934 -29.165 29.976 1.00 67.81 229 PRO A C 1
ATOM 1839 O O . PRO A 1 229 ? -24.361 -28.103 30.235 1.00 67.81 229 PRO A O 1
ATOM 1842 N N . ASP A 1 230 ? -26.099 -29.240 29.325 1.00 57.75 230 ASP A N 1
ATOM 1843 C CA . ASP A 1 230 ? -26.878 -28.080 28.854 1.00 57.75 230 ASP A CA 1
ATOM 1844 C C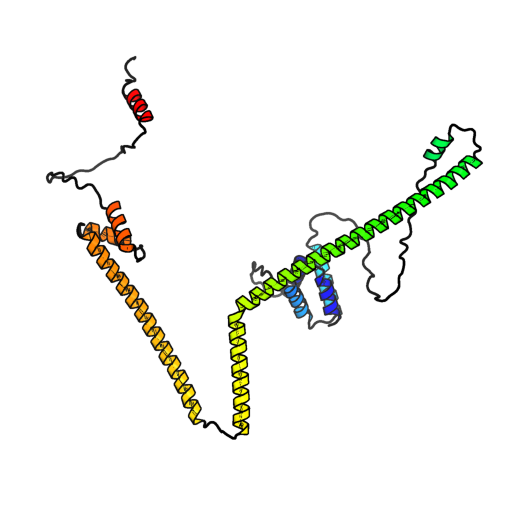 . ASP A 1 230 ? -27.150 -27.049 29.968 1.00 57.75 230 ASP A C 1
ATOM 1846 O O . ASP A 1 230 ? -27.333 -25.869 29.687 1.00 57.75 230 ASP A O 1
ATOM 1850 N N . ASP A 1 231 ? -27.052 -27.449 31.241 1.00 58.41 231 ASP A N 1
ATOM 1851 C CA . ASP A 1 231 ? -27.091 -26.559 32.409 1.00 58.41 231 ASP A CA 1
ATOM 1852 C C . ASP A 1 231 ? -26.014 -25.449 32.386 1.00 58.41 231 ASP A C 1
ATOM 1854 O O . ASP A 1 231 ? -26.089 -24.513 33.180 1.00 58.41 231 ASP A O 1
ATOM 1858 N N . LYS A 1 232 ? -24.994 -25.518 31.509 1.00 55.97 232 LYS A N 1
ATOM 1859 C CA . LYS A 1 232 ? -23.978 -24.459 31.371 1.00 55.97 232 LYS A CA 1
ATOM 1860 C C . LYS A 1 232 ? -24.285 -23.363 30.343 1.00 55.97 232 LYS A C 1
ATOM 1862 O O . LYS A 1 232 ? -23.593 -22.345 30.361 1.00 55.97 232 LYS A O 1
ATOM 1867 N N . LEU A 1 233 ? -25.297 -23.537 29.489 1.00 58.66 233 LEU A N 1
ATOM 1868 C CA . LEU A 1 233 ? -25.814 -22.446 28.648 1.00 58.66 233 LEU A CA 1
ATOM 1869 C C . LEU A 1 233 ? -26.354 -21.299 29.515 1.00 58.66 233 LEU A C 1
ATOM 1871 O O . LEU A 1 233 ? -26.107 -20.138 29.210 1.00 58.66 233 LEU A O 1
ATOM 1875 N N . ASP A 1 234 ? -26.938 -21.632 30.668 1.00 65.12 234 ASP A N 1
ATOM 1876 C CA . ASP A 1 234 ? -27.441 -20.663 31.648 1.00 65.12 234 ASP A CA 1
ATOM 1877 C C . ASP A 1 234 ? -26.325 -19.747 32.187 1.00 65.12 234 ASP A C 1
ATOM 1879 O O . ASP A 1 234 ? -26.531 -18.560 32.385 1.00 65.12 234 ASP A O 1
ATOM 1883 N N . VAL A 1 235 ? -25.087 -20.245 32.330 1.00 70.81 235 VAL A N 1
ATOM 1884 C CA . VAL A 1 235 ? -23.958 -19.407 32.791 1.00 70.81 235 VAL A CA 1
ATOM 1885 C C . VAL A 1 235 ? -23.480 -18.445 31.704 1.00 70.81 235 VAL A C 1
ATOM 1887 O O . VAL A 1 235 ? -22.950 -17.386 32.022 1.00 70.81 235 VAL A O 1
ATOM 1890 N N . VAL A 1 236 ? -23.624 -18.801 30.424 1.00 73.44 236 VAL A N 1
ATOM 1891 C CA . VAL A 1 236 ? -23.272 -17.907 29.309 1.00 73.44 236 VAL A CA 1
ATOM 1892 C C . VAL A 1 236 ? -24.327 -16.814 29.171 1.00 73.44 236 VAL A C 1
ATOM 1894 O O . VAL A 1 236 ? -23.958 -15.649 29.043 1.00 73.44 236 VAL A O 1
ATOM 1897 N N . ASP A 1 237 ? -25.606 -17.165 29.298 1.00 77.56 237 ASP A N 1
ATOM 1898 C CA . ASP A 1 237 ? -26.713 -16.204 29.318 1.00 77.56 237 ASP A CA 1
ATOM 1899 C C . ASP A 1 237 ? -26.666 -15.306 30.569 1.00 77.56 237 ASP A C 1
ATOM 1901 O O . ASP A 1 237 ? -26.907 -14.098 30.485 1.00 77.56 237 ASP A O 1
ATOM 1905 N N . GLU A 1 238 ? -26.269 -15.850 31.725 1.00 80.75 238 GLU A N 1
ATOM 1906 C CA . GLU A 1 238 ? -26.038 -15.085 32.955 1.00 80.75 238 GLU A CA 1
ATOM 1907 C C . GLU A 1 238 ? -24.840 -14.136 32.804 1.00 80.75 238 GLU A C 1
ATOM 1909 O O . GLU A 1 238 ? -24.921 -12.978 33.216 1.00 80.75 238 GLU A O 1
ATOM 1914 N N . LEU A 1 239 ? -23.742 -14.575 32.173 1.00 80.19 239 LEU A N 1
ATOM 1915 C CA . LEU A 1 239 ? -22.587 -13.719 31.877 1.00 80.19 239 LEU A CA 1
ATOM 1916 C C . LEU A 1 239 ? -22.916 -12.639 30.838 1.00 80.19 239 LEU A C 1
ATOM 1918 O O . LEU A 1 239 ? -22.479 -11.504 31.011 1.00 80.19 239 LEU A O 1
ATOM 1922 N N . ALA A 1 240 ? -23.704 -12.949 29.806 1.00 85.44 240 ALA A N 1
ATOM 1923 C CA . ALA A 1 240 ? -24.182 -11.970 28.831 1.00 85.44 240 ALA A CA 1
ATOM 1924 C C . ALA A 1 240 ? -25.083 -10.922 29.502 1.00 85.44 240 ALA A C 1
ATOM 1926 O O . ALA A 1 240 ? -24.829 -9.724 29.390 1.00 85.44 240 ALA A O 1
ATOM 1927 N N . SER A 1 241 ? -26.037 -11.369 30.324 1.00 86.50 241 SER A N 1
ATOM 1928 C CA . SER A 1 241 ? -26.880 -10.485 31.141 1.00 86.50 241 SER A CA 1
ATOM 1929 C C . SER A 1 241 ? -26.047 -9.630 32.105 1.00 86.50 241 SER A C 1
ATOM 1931 O O . SER A 1 241 ? -26.362 -8.467 32.357 1.00 86.50 241 SER A O 1
ATOM 1933 N N . LYS A 1 242 ? -24.949 -10.182 32.644 1.00 88.44 242 LYS A N 1
ATOM 1934 C CA . LYS A 1 242 ? -24.005 -9.449 33.499 1.00 88.44 242 LYS A CA 1
ATOM 1935 C C . LYS A 1 242 ? -23.261 -8.364 32.728 1.00 88.44 242 LYS A C 1
ATOM 1937 O O . LYS A 1 242 ? -23.032 -7.295 33.286 1.00 88.44 242 LYS A O 1
ATOM 1942 N N . ILE A 1 243 ? -22.867 -8.640 31.488 1.00 92.19 243 ILE A N 1
ATOM 1943 C CA . ILE A 1 243 ? -22.194 -7.673 30.616 1.00 92.19 243 ILE A CA 1
ATOM 1944 C C . ILE A 1 243 ? -23.146 -6.522 30.297 1.00 92.19 243 ILE A C 1
ATOM 1946 O O . ILE A 1 243 ? -22.770 -5.377 30.523 1.00 92.19 243 ILE A O 1
ATOM 1950 N N . GLU A 1 244 ? -24.390 -6.810 29.913 1.00 90.56 244 GLU A N 1
ATOM 1951 C CA . GLU A 1 244 ? -25.410 -5.778 29.680 1.00 90.56 244 GLU A CA 1
ATOM 1952 C C . GLU A 1 244 ? -25.672 -4.931 30.941 1.00 90.56 244 GLU A C 1
ATOM 1954 O O . GLU A 1 244 ? -25.738 -3.702 30.876 1.00 90.56 244 GLU A O 1
ATOM 1959 N N . GLU A 1 245 ? -25.750 -5.561 32.122 1.00 92.44 245 GLU A N 1
ATOM 1960 C CA . GLU A 1 245 ? -25.886 -4.856 33.406 1.00 92.44 245 GLU A CA 1
ATOM 1961 C C . GLU A 1 245 ? -24.682 -3.934 33.683 1.00 92.44 245 GLU A C 1
ATOM 1963 O O . GLU A 1 245 ? -24.841 -2.824 34.201 1.00 92.44 245 GLU A O 1
ATOM 1968 N N . VAL A 1 246 ? -23.467 -4.393 33.368 1.00 94.25 246 VAL A N 1
ATOM 1969 C CA . VAL A 1 246 ? -22.229 -3.627 33.568 1.00 94.25 246 VAL A CA 1
ATOM 1970 C C . VAL A 1 246 ? -22.122 -2.478 32.571 1.00 94.25 246 VAL A C 1
ATOM 1972 O O . VAL A 1 246 ? -21.755 -1.381 32.982 1.00 94.25 246 VAL A O 1
ATOM 1975 N N . GLU A 1 247 ? -22.480 -2.682 31.307 1.00 90.38 247 GLU A N 1
ATOM 1976 C CA . GLU A 1 247 ? -22.513 -1.625 30.292 1.00 90.38 247 GLU A CA 1
ATOM 1977 C C . GLU A 1 247 ? -23.545 -0.547 30.637 1.00 90.38 247 GLU A C 1
ATOM 1979 O O . GLU A 1 247 ? -23.240 0.646 30.573 1.00 90.38 247 GLU A O 1
ATOM 1984 N N . ALA A 1 248 ? -24.736 -0.941 31.097 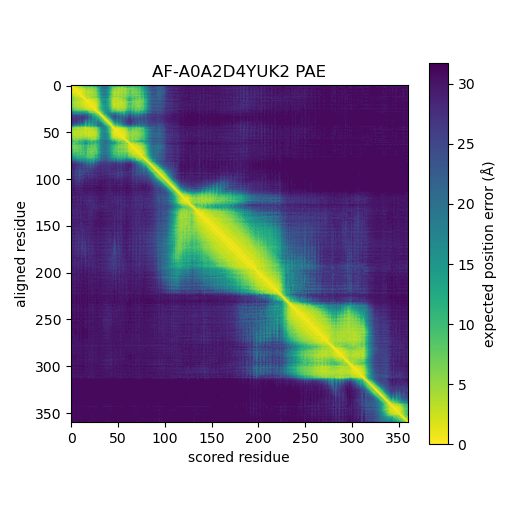1.00 93.94 248 ALA A N 1
ATOM 1985 C CA . ALA A 1 248 ? -25.754 0.000 31.556 1.00 93.94 248 ALA A CA 1
ATOM 1986 C C . ALA A 1 248 ? -25.262 0.834 32.751 1.00 93.94 248 ALA A C 1
ATOM 1988 O O . ALA A 1 248 ? -25.394 2.059 32.745 1.00 93.94 248 ALA A O 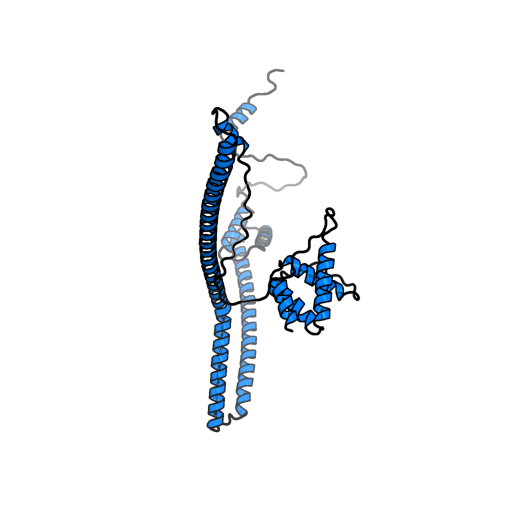1
ATOM 1989 N N . LYS A 1 249 ? -24.634 0.192 33.748 1.00 93.38 249 LYS A N 1
ATOM 1990 C CA . LYS A 1 249 ? -24.036 0.898 34.895 1.00 93.38 249 LYS A CA 1
ATOM 1991 C C . LYS A 1 249 ? -22.877 1.795 34.487 1.00 93.38 249 LYS A C 1
ATOM 1993 O O . LYS A 1 249 ? -22.726 2.872 35.051 1.00 93.38 249 LYS A O 1
ATOM 1998 N N . LEU A 1 250 ? -22.060 1.365 33.530 1.00 93.94 250 LEU A N 1
ATOM 1999 C CA . LEU A 1 250 ? -20.955 2.167 33.024 1.00 93.94 250 LEU A CA 1
ATOM 2000 C C . LEU A 1 250 ? -21.480 3.439 32.357 1.00 93.94 250 LEU A C 1
ATOM 2002 O O . LEU A 1 250 ? -21.003 4.522 32.675 1.00 93.94 250 LEU A O 1
ATOM 2006 N N . ASN A 1 251 ? -22.494 3.323 31.500 1.00 93.75 251 ASN A N 1
ATOM 2007 C CA . ASN A 1 251 ? -23.126 4.478 30.863 1.00 93.75 251 ASN A CA 1
ATOM 2008 C C . ASN A 1 251 ? -23.787 5.411 31.887 1.00 93.75 251 ASN A C 1
ATOM 2010 O O . ASN A 1 251 ? -23.670 6.630 31.771 1.00 93.75 251 ASN A O 1
ATOM 2014 N N . GLU A 1 252 ? -24.432 4.858 32.917 1.00 94.62 252 GLU A N 1
ATOM 2015 C CA . GLU A 1 252 ? -24.999 5.646 34.015 1.00 94.62 252 GLU A CA 1
ATOM 2016 C C . GLU A 1 252 ? -23.911 6.415 34.784 1.00 94.62 252 GLU A C 1
ATOM 2018 O O . GLU A 1 252 ? -24.058 7.610 35.036 1.00 94.62 252 GLU A O 1
ATOM 2023 N N . GLU A 1 253 ? -22.797 5.764 35.126 1.00 91.44 253 GLU A N 1
ATOM 2024 C CA . GLU A 1 253 ? -21.672 6.409 35.813 1.00 91.44 253 GLU A CA 1
ATOM 2025 C C . GLU A 1 253 ? -20.953 7.437 34.928 1.00 91.44 253 GLU A C 1
ATOM 2027 O O . GLU A 1 253 ? -20.540 8.481 35.429 1.00 91.44 253 GLU A O 1
ATOM 2032 N N . VAL A 1 254 ? -20.845 7.203 33.616 1.00 94.31 254 VAL A N 1
ATOM 2033 C CA . VAL A 1 254 ? -20.320 8.197 32.663 1.00 94.31 254 VAL A CA 1
ATOM 2034 C C . VAL A 1 254 ? -21.236 9.417 32.602 1.00 94.31 254 VAL A C 1
ATOM 2036 O O . VAL A 1 254 ? -20.740 10.537 32.696 1.00 94.31 254 VAL A O 1
ATOM 2039 N N . SER A 1 255 ? -22.557 9.223 32.521 1.00 92.69 255 SER A N 1
ATOM 2040 C CA . SER A 1 255 ? -23.521 10.330 32.555 1.00 92.69 255 SER A CA 1
ATOM 2041 C C . SER A 1 255 ? -23.397 11.126 33.853 1.00 92.69 255 SER A C 1
ATOM 2043 O O . SER A 1 255 ? -23.244 12.342 33.807 1.00 92.69 255 SER A O 1
ATOM 2045 N N . LYS A 1 256 ? -23.350 10.448 35.008 1.00 94.31 256 LYS A N 1
ATOM 2046 C CA . LYS A 1 256 ? -23.129 11.110 36.303 1.00 94.31 256 LYS A CA 1
ATOM 2047 C C . LYS A 1 256 ? -21.801 11.857 36.352 1.00 94.31 256 LYS A C 1
ATOM 2049 O O . LYS A 1 256 ? -21.729 12.908 36.972 1.00 94.31 256 LYS A O 1
ATOM 2054 N N . ASN A 1 257 ? -20.742 11.323 35.745 1.00 92.06 257 ASN A N 1
ATOM 2055 C CA . ASN A 1 257 ? -19.440 11.986 35.706 1.00 92.06 257 ASN A CA 1
ATOM 2056 C C . ASN A 1 257 ? -19.493 13.273 34.872 1.00 92.06 257 ASN A C 1
ATOM 2058 O O . ASN A 1 257 ? -18.978 14.298 35.312 1.00 92.06 257 ASN A O 1
ATOM 2062 N N . ILE A 1 258 ? -20.168 13.237 33.720 1.00 93.00 258 ILE A N 1
ATOM 2063 C CA . ILE A 1 258 ? -20.408 14.420 32.885 1.00 93.00 258 ILE A CA 1
ATOM 2064 C C . ILE A 1 258 ? -21.220 15.460 33.667 1.00 93.00 258 ILE A C 1
ATOM 2066 O O . ILE A 1 258 ? -20.788 16.608 33.754 1.00 93.00 258 ILE A O 1
ATOM 2070 N N . ASP A 1 259 ? -22.323 15.053 34.298 1.00 92.50 259 ASP A N 1
ATOM 2071 C CA . ASP A 1 259 ? -23.178 15.944 35.092 1.00 92.50 259 ASP A CA 1
ATOM 2072 C C . ASP A 1 259 ? -22.403 16.568 36.268 1.00 92.50 259 ASP A C 1
ATOM 2074 O O . ASP A 1 259 ? -22.442 17.779 36.477 1.00 92.50 259 ASP A O 1
ATOM 2078 N N . LEU A 1 260 ? -21.629 15.763 37.007 1.00 92.25 260 LEU A N 1
ATOM 2079 C CA . LEU A 1 260 ? -20.779 16.239 38.105 1.00 92.25 260 LEU A CA 1
ATOM 2080 C C . LEU A 1 260 ? -19.662 17.167 37.620 1.00 92.25 260 LEU A C 1
ATOM 2082 O O . LEU A 1 260 ? -19.284 18.091 38.339 1.00 92.25 260 LEU A O 1
ATOM 2086 N N . SER A 1 261 ? -19.110 16.927 36.428 1.00 88.69 261 SER A N 1
ATOM 2087 C CA . SER A 1 261 ? -18.120 17.818 35.823 1.00 88.69 261 SER A CA 1
ATOM 2088 C C . SER A 1 261 ? -18.751 19.166 35.483 1.00 88.69 261 SER A C 1
ATOM 2090 O O . SER A 1 261 ? -18.175 20.190 35.834 1.00 88.69 261 SER A O 1
ATOM 2092 N N . GLN A 1 262 ? -19.941 19.175 34.878 1.00 88.62 262 GLN A N 1
ATOM 2093 C CA . GLN A 1 262 ? -20.679 20.404 34.574 1.00 88.62 262 GLN A CA 1
ATOM 2094 C C . GLN A 1 262 ? -21.048 21.174 35.849 1.00 88.62 262 GLN A C 1
ATOM 2096 O O . GLN A 1 262 ? -20.785 22.371 35.936 1.00 88.62 262 GLN A O 1
ATOM 2101 N N . GLU A 1 263 ? -21.569 20.491 36.876 1.00 89.94 263 GLU A N 1
ATOM 2102 C CA . GLU A 1 263 ? -21.894 21.117 38.165 1.00 89.94 263 GLU A CA 1
ATOM 2103 C C . GLU A 1 263 ? -20.641 21.698 38.836 1.00 89.94 263 GLU A C 1
ATOM 2105 O O . GLU A 1 263 ? -20.652 22.828 39.332 1.00 89.94 263 GLU A O 1
ATOM 2110 N N . ARG A 1 264 ? -19.526 20.954 38.829 1.00 88.50 264 ARG A N 1
ATOM 2111 C CA . ARG A 1 264 ? -18.237 21.456 39.323 1.00 88.50 264 ARG A CA 1
ATOM 2112 C C . ARG A 1 264 ? -17.840 22.724 38.576 1.00 88.50 264 ARG A C 1
ATOM 2114 O O . ARG A 1 264 ? -17.409 23.679 39.223 1.00 88.50 264 ARG A O 1
ATOM 2121 N N . ASP A 1 265 ? -17.979 22.737 37.257 1.00 86.81 265 ASP A N 1
ATOM 2122 C CA . ASP A 1 265 ? -17.562 23.867 36.437 1.00 86.81 265 ASP A CA 1
ATOM 2123 C C . ASP A 1 265 ? -18.423 25.105 36.739 1.00 86.81 265 ASP A C 1
ATOM 2125 O O . ASP A 1 265 ? -17.908 26.184 37.047 1.00 86.81 265 ASP A O 1
ATOM 2129 N N . GLU A 1 266 ? -19.744 24.952 36.817 1.00 86.81 266 GLU A N 1
ATOM 2130 C CA . GLU A 1 266 ? -20.655 26.021 37.243 1.00 86.81 266 GLU A CA 1
ATOM 2131 C C . GLU A 1 266 ? -20.320 26.568 38.643 1.00 86.81 266 GLU A C 1
ATOM 2133 O O . GLU A 1 266 ? -20.282 27.791 38.855 1.00 86.81 266 GLU A O 1
ATOM 2138 N N . LEU A 1 267 ? -20.021 25.683 39.600 1.00 87.19 267 LEU A N 1
ATOM 2139 C CA . LEU A 1 267 ? -19.632 26.060 40.961 1.00 87.19 267 LEU A CA 1
ATOM 2140 C C . LEU A 1 267 ? -18.301 26.818 40.988 1.00 87.19 267 LEU A C 1
ATOM 2142 O O . LEU A 1 267 ? -18.210 27.864 41.639 1.00 87.19 267 LEU A O 1
ATOM 2146 N N . VAL A 1 268 ? -17.284 26.345 40.261 1.00 86.25 268 VAL A N 1
ATOM 2147 C CA . VAL A 1 268 ? -15.992 27.037 40.123 1.00 86.25 268 VAL A CA 1
ATOM 2148 C C . VAL A 1 268 ? -16.194 28.400 39.461 1.00 86.25 268 VAL A C 1
ATOM 2150 O O . VAL A 1 268 ? -15.606 29.385 39.915 1.00 86.25 268 VAL A O 1
ATOM 2153 N N . ARG A 1 269 ? -17.096 28.503 38.473 1.00 84.94 269 ARG A N 1
ATOM 2154 C CA . ARG A 1 269 ? -17.405 29.764 37.776 1.00 84.94 269 ARG A CA 1
ATOM 2155 C C . ARG A 1 269 ? -17.961 30.770 38.755 1.00 84.94 269 ARG A C 1
ATOM 2157 O O . ARG A 1 269 ? -17.427 31.864 38.909 1.00 84.94 269 ARG A O 1
ATOM 2164 N N . THR A 1 270 ? -18.999 30.353 39.465 1.00 85.06 270 THR A N 1
ATOM 2165 C CA . THR A 1 270 ? -19.704 31.167 40.451 1.00 85.06 270 THR A CA 1
ATOM 2166 C C . THR A 1 270 ? -18.761 31.590 41.575 1.00 85.06 270 THR A C 1
ATOM 2168 O O . THR A 1 270 ? -18.777 32.745 42.003 1.00 85.06 270 THR A O 1
ATOM 2171 N N . GLN A 1 271 ? -17.882 30.688 42.022 1.00 86.12 271 GLN A N 1
ATOM 2172 C CA . GLN A 1 271 ? -16.882 30.985 43.039 1.00 86.12 271 GLN A CA 1
ATOM 2173 C C . GLN A 1 271 ? -15.854 32.015 42.554 1.00 86.12 271 GLN A C 1
ATOM 2175 O O . GLN A 1 271 ? -15.580 32.974 43.277 1.00 86.12 271 GLN A O 1
ATOM 2180 N N . VAL A 1 272 ? -15.283 31.839 41.361 1.00 85.56 272 VAL A N 1
ATOM 2181 C CA . VAL A 1 272 ? -14.283 32.758 40.794 1.00 85.56 272 VAL A CA 1
ATOM 2182 C C . VAL A 1 272 ? -14.899 34.130 40.539 1.00 85.56 272 VAL A C 1
ATOM 2184 O O . VAL A 1 272 ? -14.336 35.137 40.971 1.00 85.56 272 VAL A O 1
ATOM 2187 N N . VAL A 1 273 ? -16.089 34.181 39.935 1.00 84.94 273 VAL A N 1
ATOM 2188 C CA . VAL A 1 273 ? -16.834 35.428 39.714 1.00 84.94 273 VAL A CA 1
ATOM 2189 C C . VAL A 1 273 ? -17.099 36.117 41.040 1.00 84.94 273 VAL A C 1
ATOM 2191 O O . VAL A 1 273 ? -16.671 37.251 41.218 1.00 84.94 273 VAL A O 1
ATOM 2194 N N . GLY A 1 274 ? -17.676 35.412 42.015 1.00 82.88 274 GLY A N 1
ATOM 2195 C CA . GLY A 1 274 ? -17.959 35.967 43.337 1.00 82.88 274 GLY A CA 1
ATOM 2196 C C . GLY A 1 274 ? -16.713 36.385 44.126 1.00 82.88 274 GLY A C 1
ATOM 2197 O O . GLY A 1 274 ? -16.815 37.223 45.021 1.00 82.88 274 GLY A O 1
ATOM 2198 N N . GLN A 1 275 ? -15.529 35.836 43.832 1.00 83.88 275 GLN A N 1
ATOM 2199 C CA . GLN A 1 275 ? -14.264 36.281 44.425 1.00 83.88 275 GLN A CA 1
ATOM 2200 C C . GLN A 1 275 ? -13.695 37.523 43.736 1.00 83.88 275 GLN A C 1
ATOM 2202 O O . GLN A 1 275 ? -13.267 38.449 44.427 1.00 83.88 275 GLN A O 1
ATOM 2207 N N . VAL A 1 276 ? -13.702 37.558 42.403 1.00 82.00 276 VAL A N 1
ATOM 2208 C CA . VAL A 1 276 ? -13.145 38.658 41.603 1.00 82.00 276 VAL A CA 1
ATOM 2209 C C . VAL A 1 276 ? -14.071 39.880 41.612 1.00 82.00 276 VAL A C 1
ATOM 2211 O O . VAL A 1 276 ? -13.597 41.017 41.554 1.00 82.00 276 VAL A O 1
ATOM 2214 N N . SER A 1 277 ? -15.378 39.677 41.768 1.00 79.06 277 SER A N 1
ATOM 2215 C CA . SER A 1 277 ? -16.399 40.720 41.684 1.00 79.06 277 SER A CA 1
ATOM 2216 C C . SER A 1 277 ? -16.781 41.365 43.024 1.00 79.06 277 SER A C 1
ATOM 2218 O O . SER A 1 277 ? -17.692 42.184 43.053 1.00 79.06 277 SER A O 1
ATOM 2220 N N . LYS A 1 278 ? -16.090 41.051 44.133 1.00 80.69 278 LYS A N 1
ATOM 2221 C CA . LYS A 1 278 ? -16.386 41.609 45.477 1.00 80.69 278 LYS A CA 1
ATOM 2222 C C . LYS A 1 278 ? -16.325 43.135 45.560 1.00 80.69 278 LYS A C 1
ATOM 2224 O O . LYS A 1 278 ? -16.958 43.718 46.432 1.00 80.69 278 LYS A O 1
ATOM 2229 N N . ASP A 1 279 ? -15.547 43.753 44.678 1.00 81.44 279 ASP A N 1
ATOM 2230 C CA . ASP A 1 279 ? -15.342 45.204 44.636 1.00 81.44 279 ASP A CA 1
ATOM 2231 C C . ASP A 1 279 ? -16.222 45.903 43.581 1.00 81.44 279 ASP A C 1
ATOM 2233 O O . ASP A 1 279 ? -16.069 47.105 43.378 1.00 81.44 279 ASP A O 1
ATOM 2237 N N . LEU A 1 280 ? -17.092 45.156 42.887 1.00 80.94 280 LEU A N 1
ATOM 2238 C CA . LEU A 1 280 ? -17.977 45.643 41.824 1.00 80.94 280 LEU A CA 1
ATOM 2239 C C . LEU A 1 280 ? -19.421 45.773 42.332 1.00 80.94 280 LEU A C 1
ATOM 2241 O O . LEU A 1 280 ? -19.843 45.061 43.245 1.00 80.94 280 LEU A O 1
ATOM 2245 N N . THR A 1 281 ? -20.195 46.677 41.734 1.00 84.00 281 THR A N 1
ATOM 2246 C CA . THR A 1 281 ? -21.637 46.818 42.005 1.00 84.00 281 THR A CA 1
ATOM 2247 C C . THR A 1 281 ? -22.442 45.693 41.343 1.00 84.00 281 THR A C 1
ATOM 2249 O O . THR A 1 281 ? -22.006 45.122 40.347 1.00 84.00 281 THR A O 1
ATOM 2252 N N . GLU A 1 282 ? -23.647 45.382 41.838 1.00 79.62 282 GLU A N 1
ATOM 2253 C CA . GLU A 1 282 ? -24.484 44.291 41.291 1.00 79.62 282 GLU A CA 1
ATOM 2254 C C . GLU A 1 282 ? -24.714 44.410 39.768 1.00 79.62 282 GLU A C 1
ATOM 2256 O O . GLU A 1 282 ? -24.643 43.413 39.053 1.00 79.62 282 GLU A O 1
ATOM 2261 N N . SER A 1 283 ? -24.867 45.630 39.235 1.00 81.00 283 SER A N 1
ATOM 2262 C CA . SER A 1 283 ? -25.015 45.854 37.785 1.00 81.00 283 SER A CA 1
ATOM 2263 C C . SER A 1 283 ? -23.732 45.577 36.986 1.00 81.00 283 SER A C 1
ATOM 2265 O O . SER A 1 283 ? -23.789 45.186 35.820 1.00 81.00 283 SER A O 1
ATOM 2267 N N . GLU A 1 284 ? -22.563 45.776 37.591 1.00 79.00 284 GLU A N 1
ATOM 2268 C CA . GLU A 1 284 ? -21.262 45.476 36.985 1.00 79.00 284 GLU A CA 1
ATOM 2269 C C . GLU A 1 284 ? -20.943 43.978 37.055 1.00 79.00 284 GLU A C 1
ATOM 2271 O O . GLU A 1 284 ? -20.367 43.438 36.112 1.00 79.00 284 GLU A O 1
ATOM 2276 N N . VAL A 1 285 ? -21.389 43.290 38.113 1.00 83.00 285 VAL A N 1
ATOM 2277 C CA . VAL A 1 285 ? -21.303 41.825 38.246 1.00 83.00 285 VAL A CA 1
ATOM 2278 C C . VAL A 1 285 ? -22.096 41.133 37.135 1.00 83.00 285 VAL A C 1
ATOM 2280 O O . VAL A 1 285 ? -21.581 40.213 36.501 1.00 83.00 285 VAL A O 1
ATOM 2283 N N . GLU A 1 286 ? -23.316 41.589 36.843 1.00 82.75 286 GLU A N 1
ATOM 2284 C CA . GLU A 1 286 ? -24.127 41.039 35.746 1.00 82.75 286 GLU A CA 1
ATOM 2285 C C . GLU A 1 286 ? -23.470 41.248 34.373 1.00 82.75 286 GLU A C 1
ATOM 2287 O O . GLU A 1 286 ? -23.498 40.356 33.525 1.00 82.75 286 GLU A O 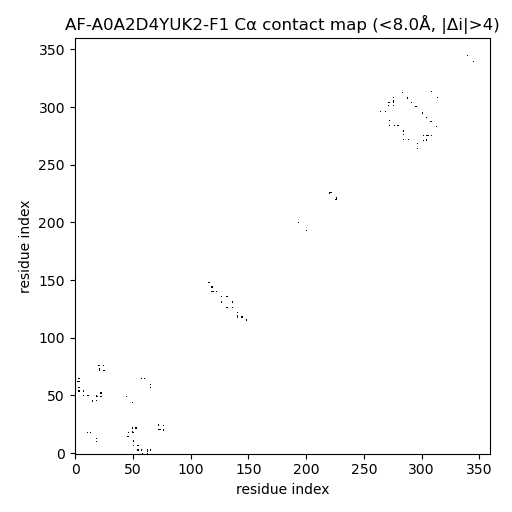1
ATOM 2292 N N . LYS A 1 287 ? -22.834 42.408 34.151 1.00 81.19 287 LYS A N 1
ATOM 2293 C CA . LYS A 1 287 ? -22.083 42.683 32.914 1.00 81.19 287 LYS A CA 1
ATOM 2294 C C . LYS A 1 287 ? -20.837 41.807 32.800 1.00 81.19 287 LYS A C 1
ATOM 2296 O O . LYS A 1 287 ? -20.579 41.277 31.725 1.00 81.19 287 LYS A O 1
ATOM 2301 N N . LEU A 1 288 ? -20.094 41.632 33.894 1.00 82.94 288 LEU A N 1
ATOM 2302 C CA . LEU A 1 288 ? -18.934 40.743 33.939 1.00 82.94 288 LEU A CA 1
ATOM 2303 C C . LEU A 1 288 ? -19.348 39.292 33.676 1.00 82.94 288 LEU A C 1
ATOM 2305 O O . LEU A 1 288 ? -18.682 38.620 32.905 1.00 82.94 288 LEU A O 1
ATOM 2309 N N . THR A 1 289 ? -20.466 38.841 34.251 1.00 83.88 289 THR A N 1
ATOM 2310 C CA . THR A 1 289 ? -20.990 37.478 34.060 1.00 83.88 289 THR A CA 1
ATOM 2311 C C . THR A 1 289 ? -21.337 37.213 32.594 1.00 83.88 289 THR A C 1
ATOM 2313 O O . THR A 1 289 ? -20.911 36.203 32.049 1.00 83.88 289 THR A O 1
ATOM 2316 N N . LYS A 1 290 ? -21.986 38.165 31.911 1.00 85.44 290 LYS A N 1
ATOM 2317 C CA . LYS A 1 290 ? -22.262 38.056 30.466 1.00 85.44 290 LYS A CA 1
ATOM 2318 C C . LYS A 1 290 ? -21.003 38.042 29.601 1.00 85.44 290 LYS A C 1
ATOM 2320 O O . LYS A 1 290 ? -20.968 37.376 28.580 1.00 85.44 290 LYS A O 1
ATOM 2325 N N . LEU A 1 291 ? -19.964 38.782 29.990 1.00 82.75 291 LEU A N 1
ATOM 2326 C CA . LEU A 1 291 ? -18.704 38.850 29.236 1.00 82.75 291 LEU A CA 1
ATOM 2327 C C . LEU A 1 291 ? -17.866 37.570 29.337 1.00 82.75 291 LEU A C 1
ATOM 2329 O O . LEU A 1 291 ? -16.992 37.352 28.503 1.00 82.75 291 LEU A O 1
ATOM 2333 N N . ILE A 1 292 ? -18.101 36.751 30.362 1.00 83.94 292 ILE A N 1
ATOM 2334 C CA . ILE A 1 292 ? -17.338 35.525 30.620 1.00 83.94 292 ILE A CA 1
ATOM 2335 C C . ILE A 1 292 ? -18.144 34.252 30.331 1.00 83.94 292 ILE A C 1
ATOM 2337 O O . ILE A 1 292 ? -17.591 33.168 30.489 1.00 83.94 292 ILE A O 1
ATOM 2341 N N . GLU A 1 293 ? -19.421 34.363 29.939 1.00 81.38 293 GLU A N 1
ATOM 2342 C CA . GLU A 1 293 ? -20.304 33.232 29.600 1.00 81.38 293 GLU A CA 1
ATOM 2343 C C . GLU A 1 293 ? -19.696 32.341 28.503 1.00 81.38 293 GLU A C 1
ATOM 2345 O O . GLU A 1 293 ? -19.737 31.115 28.630 1.00 81.38 293 GLU A O 1
ATOM 2350 N N . ASP A 1 294 ? -19.022 32.953 27.526 1.00 79.88 294 ASP A N 1
ATOM 2351 C CA . ASP A 1 294 ? -18.386 32.279 26.386 1.00 79.88 294 ASP A CA 1
ATOM 2352 C C . ASP A 1 294 ? -16.931 31.837 26.648 1.00 79.88 294 ASP A C 1
ATOM 2354 O O . ASP A 1 294 ? -16.258 31.345 25.746 1.00 79.88 294 ASP A O 1
ATOM 2358 N N . ILE A 1 295 ? -16.402 32.036 27.862 1.00 81.06 295 ILE A N 1
ATOM 2359 C CA . ILE A 1 295 ? -15.012 31.682 28.191 1.00 81.06 295 ILE A CA 1
ATOM 2360 C C . ILE A 1 295 ? -14.957 30.289 28.799 1.00 81.06 295 ILE A C 1
ATOM 2362 O O . ILE A 1 295 ? -15.497 30.073 29.888 1.00 81.06 295 ILE A O 1
ATOM 2366 N N . ASP A 1 296 ? -14.244 29.383 28.136 1.00 77.81 296 ASP A N 1
ATOM 2367 C CA . ASP A 1 296 ? -14.008 28.028 28.627 1.00 77.81 296 ASP A CA 1
ATOM 2368 C C . ASP A 1 296 ? -13.369 28.028 30.019 1.00 77.81 296 ASP A C 1
ATOM 2370 O O . ASP A 1 296 ? -12.494 28.837 30.345 1.00 77.81 296 ASP A O 1
ATOM 2374 N N . GLN A 1 297 ? -13.814 27.093 30.856 1.00 74.31 297 GLN A N 1
ATOM 2375 C CA . GLN A 1 297 ? -13.198 26.872 32.152 1.00 74.31 297 GLN A CA 1
ATOM 2376 C C . GLN A 1 297 ? -11.928 26.049 32.018 1.00 74.31 297 GLN A C 1
ATOM 2378 O O . GLN A 1 297 ? -11.949 24.820 32.011 1.00 74.31 297 GLN A O 1
ATOM 2383 N N . ASP A 1 298 ? -10.810 26.756 31.951 1.00 79.62 298 ASP A N 1
ATOM 2384 C CA . ASP A 1 298 ? -9.476 26.192 32.039 1.00 79.62 298 ASP A CA 1
ATOM 2385 C C . ASP A 1 298 ? -8.800 26.569 33.369 1.00 79.62 298 ASP A C 1
ATOM 2387 O O . ASP A 1 298 ? -9.326 27.321 34.195 1.00 79.62 298 ASP A O 1
ATOM 2391 N N . GLU A 1 299 ? -7.586 26.064 33.585 1.00 78.00 299 GLU A N 1
ATOM 2392 C CA . GLU A 1 299 ? -6.778 26.396 34.768 1.00 78.00 299 GLU A CA 1
ATOM 2393 C C . GLU A 1 299 ? -6.488 27.908 34.889 1.00 78.00 299 GLU A C 1
ATOM 2395 O O . GLU A 1 299 ? -6.175 28.399 35.975 1.00 78.00 299 GLU A O 1
ATOM 2400 N N . ASN A 1 300 ? -6.630 28.664 33.792 1.00 80.75 300 ASN A N 1
ATOM 2401 C CA . ASN A 1 300 ? -6.397 30.104 33.732 1.00 80.75 300 ASN A CA 1
ATOM 2402 C C . ASN A 1 300 ? -7.676 30.941 33.867 1.00 80.75 300 ASN A C 1
ATOM 2404 O O . ASN A 1 300 ? -7.585 32.172 33.821 1.00 80.75 300 ASN A O 1
ATOM 2408 N N . PHE A 1 301 ? -8.844 30.325 34.083 1.00 83.25 301 PHE A N 1
ATOM 2409 C CA . PHE A 1 301 ? -10.134 31.016 34.131 1.00 83.25 301 PHE A CA 1
ATOM 2410 C C . PHE A 1 301 ? -10.121 32.201 35.111 1.00 83.25 301 PHE A C 1
ATOM 2412 O O . PHE A 1 301 ? -10.531 33.307 34.768 1.00 83.25 301 PHE A O 1
ATOM 2419 N N . GLU A 1 302 ? -9.546 32.032 36.305 1.00 82.88 302 GLU A N 1
ATOM 2420 C CA . GLU A 1 302 ? -9.415 33.120 37.286 1.00 82.88 302 GLU A CA 1
ATOM 2421 C C . GLU A 1 302 ? -8.542 34.284 36.784 1.00 82.88 302 GLU A C 1
ATOM 2423 O O . GLU A 1 302 ? -8.862 35.451 37.027 1.00 82.88 302 GLU A O 1
ATOM 2428 N N . SER A 1 303 ? -7.449 33.988 36.076 1.00 82.88 303 SER A N 1
ATOM 2429 C CA . SER A 1 303 ? -6.577 35.008 35.485 1.00 82.88 303 SER A CA 1
ATOM 2430 C C . SER A 1 303 ? -7.298 35.758 34.365 1.00 82.88 303 SER A C 1
ATOM 2432 O O . SER A 1 303 ? -7.280 36.987 34.343 1.00 82.88 303 SER A O 1
ATOM 2434 N N . ASN A 1 304 ? -7.994 35.034 33.488 1.00 82.50 304 ASN A N 1
ATOM 2435 C CA . ASN A 1 304 ? -8.740 35.602 32.367 1.00 82.50 304 ASN A CA 1
ATOM 2436 C C . ASN A 1 304 ? -9.874 36.516 32.860 1.00 82.50 304 ASN A C 1
ATOM 2438 O O . ASN A 1 304 ? -10.006 37.652 32.400 1.00 82.50 304 ASN A O 1
ATOM 2442 N N . VAL A 1 305 ? -10.629 36.082 33.878 1.00 84.31 305 VAL A N 1
ATOM 2443 C CA . VAL A 1 305 ? -11.688 36.889 34.512 1.00 84.31 305 VAL A CA 1
ATOM 2444 C C . VAL A 1 305 ? -11.111 38.147 35.177 1.00 84.31 305 VAL A C 1
ATOM 2446 O O . VAL A 1 305 ? -11.712 39.220 35.085 1.00 84.31 305 VAL A O 1
ATOM 2449 N N . LYS A 1 306 ? -9.926 38.067 35.802 1.00 84.06 306 LYS A N 1
ATOM 2450 C CA . LYS A 1 306 ? -9.228 39.248 36.350 1.00 84.06 306 LYS A CA 1
ATOM 2451 C C . LYS A 1 306 ? -8.787 40.219 35.258 1.00 84.06 306 LYS A C 1
ATOM 2453 O O . LYS A 1 306 ? -9.023 41.414 35.405 1.00 84.06 306 LYS A O 1
ATOM 2458 N N . THR A 1 307 ? -8.217 39.731 34.158 1.00 84.31 307 THR A N 1
ATOM 2459 C CA . THR A 1 307 ? -7.817 40.576 33.022 1.00 84.31 307 THR A CA 1
ATOM 2460 C C . THR A 1 307 ? -9.017 41.296 32.406 1.00 84.31 307 THR A C 1
ATOM 2462 O O . THR A 1 307 ? -8.939 42.488 32.118 1.00 84.31 307 THR A O 1
ATOM 2465 N N . ILE A 1 308 ? -10.158 40.616 32.269 1.00 83.75 308 ILE A N 1
ATOM 2466 C CA . ILE A 1 308 ? -11.398 41.229 31.771 1.00 83.75 308 ILE A CA 1
ATOM 2467 C C . ILE A 1 308 ? -11.924 42.267 32.761 1.00 83.75 308 ILE A C 1
ATOM 2469 O O . ILE A 1 308 ? -12.274 43.374 32.348 1.00 83.75 308 ILE A O 1
ATOM 2473 N N . LYS A 1 309 ? -11.909 41.969 34.068 1.00 83.44 309 LYS A N 1
ATOM 2474 C CA . LYS A 1 309 ? -12.252 42.957 35.100 1.00 83.44 309 LYS A CA 1
ATOM 2475 C C . LYS A 1 309 ? -11.385 44.215 34.969 1.00 83.44 309 LYS A C 1
ATOM 2477 O O . LYS A 1 309 ? -11.909 45.325 34.949 1.00 83.44 309 LYS A O 1
ATOM 2482 N N . GLU A 1 310 ? -10.071 44.046 34.867 1.00 82.44 310 GLU A N 1
ATOM 2483 C CA . GLU A 1 310 ? -9.115 45.153 34.765 1.00 82.44 310 GLU A CA 1
ATOM 2484 C C . GLU A 1 310 ? -9.238 45.933 33.449 1.00 82.44 310 GLU A C 1
ATOM 2486 O O . GLU A 1 310 ? -8.984 47.133 33.427 1.00 82.44 310 GLU A O 1
ATOM 2491 N N . SER A 1 311 ? -9.651 45.286 32.359 1.00 82.88 311 SER A N 1
ATOM 2492 C CA . SER A 1 311 ? -9.823 45.949 31.064 1.00 82.88 311 SER A CA 1
ATOM 2493 C C . SER A 1 311 ? -11.136 46.727 30.944 1.00 82.88 311 SER A C 1
ATOM 2495 O O . SER A 1 311 ? -11.169 47.721 30.224 1.00 82.88 311 SER A O 1
ATOM 2497 N N . TYR A 1 312 ? -12.215 46.269 31.589 1.00 78.31 312 TYR A N 1
ATOM 2498 C CA . TYR A 1 312 ? -13.564 46.826 31.402 1.00 78.31 312 TYR A CA 1
ATOM 2499 C C . TYR A 1 312 ? -14.077 47.659 32.580 1.00 78.31 312 TYR A C 1
ATOM 2501 O O . TYR A 1 312 ? -14.975 48.474 32.388 1.00 78.31 312 TYR A O 1
ATOM 2509 N N . PHE A 1 313 ? -13.534 47.468 33.785 1.00 78.88 313 PHE A N 1
ATOM 2510 C CA . PHE A 1 313 ? -14.040 48.106 35.009 1.00 78.88 313 PHE A CA 1
ATOM 2511 C C . PHE A 1 313 ? -12.982 48.928 35.753 1.00 78.88 313 PHE A C 1
ATOM 2513 O O . PHE A 1 313 ? -13.251 49.451 36.832 1.00 78.88 313 PHE A O 1
ATOM 2520 N N . ASN A 1 314 ? -11.771 49.055 35.206 1.00 67.31 314 ASN A N 1
ATOM 2521 C CA . ASN A 1 314 ? -10.698 49.834 35.817 1.00 67.31 314 ASN A CA 1
ATOM 2522 C C . ASN A 1 314 ? -10.699 51.266 35.269 1.00 67.31 314 ASN A C 1
ATOM 2524 O O . ASN A 1 314 ? -9.740 51.718 34.646 1.00 67.31 314 ASN A O 1
ATOM 2528 N N . ASP A 1 315 ? -11.791 51.985 35.521 1.00 54.06 315 ASP A N 1
ATOM 2529 C CA . ASP A 1 315 ? -11.773 53.439 35.459 1.00 54.06 315 ASP A CA 1
ATOM 2530 C C . ASP A 1 315 ? -11.164 53.983 36.751 1.00 54.06 315 ASP A C 1
ATOM 2532 O O . ASP A 1 315 ? -11.437 53.539 37.868 1.00 54.06 315 ASP A O 1
ATOM 2536 N N . SER A 1 316 ? -10.256 54.933 36.564 1.00 45.44 316 SER A N 1
ATOM 2537 C CA . SER A 1 316 ? -9.429 55.540 37.595 1.00 45.44 316 SER A CA 1
ATOM 2538 C C . SER A 1 316 ? -10.230 55.893 38.845 1.00 45.44 316 SER A C 1
ATOM 2540 O O . SER A 1 316 ? -11.144 56.712 38.817 1.00 45.44 316 SER A O 1
ATOM 2542 N N . LYS A 1 317 ? -9.802 55.333 39.978 1.00 44.25 317 LYS A N 1
ATOM 2543 C CA . LYS A 1 317 ? -10.202 55.747 41.324 1.00 44.25 317 LYS A CA 1
ATOM 2544 C C . LYS A 1 317 ? -9.617 57.133 41.645 1.00 44.25 317 LYS A C 1
ATOM 2546 O O . LYS A 1 317 ? -8.847 57.282 42.588 1.00 44.25 317 LYS A O 1
ATOM 2551 N N . GLU A 1 318 ? -9.959 58.149 40.857 1.00 38.25 318 GLU A N 1
ATOM 2552 C CA . GLU A 1 318 ? -9.969 59.532 41.318 1.00 38.25 318 GLU A CA 1
ATOM 2553 C C . GLU A 1 318 ? -11.349 59.772 41.925 1.00 38.25 318 GLU A C 1
ATOM 2555 O O . GLU A 1 318 ? -12.346 59.999 41.247 1.00 38.25 318 GLU A O 1
ATOM 2560 N N . THR A 1 319 ? -11.410 59.677 43.249 1.00 36.78 319 THR A N 1
ATOM 2561 C CA . THR A 1 319 ? -12.527 60.190 44.034 1.00 36.78 319 THR A CA 1
ATOM 2562 C C . THR A 1 319 ? -12.585 61.708 43.871 1.00 36.78 319 THR A C 1
ATOM 2564 O O . THR A 1 319 ? -12.037 62.448 44.691 1.00 36.78 319 THR A O 1
ATOM 2567 N N . LEU A 1 320 ? -13.240 62.176 42.813 1.00 34.28 320 LEU A N 1
ATOM 2568 C CA . LEU A 1 320 ? -13.800 63.516 42.756 1.00 34.28 320 LEU A CA 1
ATOM 2569 C C . LEU A 1 320 ? -15.143 63.473 43.482 1.00 34.28 320 LEU A C 1
ATOM 2571 O O . LEU A 1 320 ? -16.112 62.864 43.040 1.00 34.28 320 LEU A O 1
ATOM 2575 N N . GLN A 1 321 ? -15.159 64.114 44.648 1.00 41.59 321 GLN A N 1
ATOM 2576 C CA . GLN A 1 321 ? -16.372 64.704 45.196 1.00 41.59 321 GLN A CA 1
ATOM 2577 C C . GLN A 1 321 ? -17.030 65.542 44.096 1.00 41.59 321 GLN A C 1
ATOM 2579 O O . GLN A 1 321 ? -16.314 66.296 43.439 1.00 41.59 321 GLN A O 1
ATOM 2584 N N . LEU A 1 322 ? -18.351 65.450 43.937 1.00 34.28 322 LEU A N 1
ATOM 2585 C CA . LEU A 1 322 ? -19.263 66.601 43.974 1.00 34.28 322 LEU A CA 1
ATOM 2586 C C . LEU A 1 322 ? -20.700 66.170 43.649 1.00 34.28 322 LEU A C 1
ATOM 2588 O O . LEU A 1 322 ? -20.973 65.584 42.609 1.00 34.28 322 LEU A O 1
ATOM 2592 N N . ASP A 1 323 ? -21.558 66.463 44.623 1.00 34.31 323 ASP A N 1
ATOM 2593 C CA . ASP A 1 323 ? -22.917 66.994 44.541 1.00 34.31 323 ASP A CA 1
ATOM 2594 C C . ASP A 1 323 ? -23.836 66.615 43.363 1.00 34.31 323 ASP A C 1
ATOM 2596 O O . ASP A 1 323 ? -23.636 66.932 42.194 1.00 34.31 323 ASP A O 1
ATOM 2600 N N . GLU A 1 324 ? -24.942 66.013 43.784 1.00 37.62 324 GLU A N 1
ATOM 2601 C CA . GLU A 1 324 ? -26.285 66.046 43.217 1.00 37.62 324 GLU A CA 1
ATOM 2602 C C . GLU A 1 324 ? -26.657 67.407 42.584 1.00 37.62 324 GLU A C 1
ATOM 2604 O O . GLU A 1 324 ? -26.761 68.400 43.292 1.00 37.62 324 GLU A O 1
ATOM 2609 N N . GLU A 1 325 ? -26.889 67.452 41.264 1.00 34.12 325 GLU A N 1
ATOM 2610 C CA . GLU A 1 325 ? -28.115 67.998 40.643 1.00 34.12 325 GLU A CA 1
ATOM 2611 C C . GLU A 1 325 ? -28.048 68.011 39.094 1.00 34.12 325 GLU A C 1
ATOM 2613 O O . GLU A 1 325 ? -27.259 68.717 38.479 1.00 34.12 325 GLU A O 1
ATOM 2618 N N . VAL A 1 326 ? -28.982 67.263 38.492 1.00 35.47 326 VAL A N 1
ATOM 2619 C CA . VAL A 1 326 ? -29.974 67.743 37.504 1.00 35.47 326 VAL A CA 1
ATOM 2620 C C . VAL A 1 326 ? -29.494 68.201 36.107 1.00 35.47 326 VAL A C 1
ATOM 2622 O O . VAL A 1 326 ? -29.072 69.328 35.895 1.00 35.47 326 VAL A O 1
ATOM 2625 N N . VAL A 1 327 ? -29.800 67.324 35.135 1.00 33.62 327 VAL A N 1
ATOM 2626 C CA . VAL A 1 327 ? -30.459 67.585 33.829 1.00 33.62 327 VAL A CA 1
ATOM 2627 C C . VAL A 1 327 ? -29.745 68.496 32.818 1.00 33.62 327 VAL A C 1
ATOM 2629 O O . VAL A 1 327 ? -29.718 69.710 32.966 1.00 33.62 327 VAL A O 1
ATOM 2632 N N . SER A 1 328 ? -29.349 67.925 31.675 1.00 30.00 328 SER A N 1
ATOM 2633 C CA . SER A 1 328 ? -29.986 68.164 30.360 1.00 30.00 328 SER A CA 1
ATOM 2634 C C . SER A 1 328 ? -29.063 67.752 29.210 1.00 30.00 328 SER A C 1
ATOM 2636 O O . SER A 1 328 ? -27.848 67.889 29.286 1.00 30.00 328 SER A O 1
ATOM 2638 N N . ASP A 1 329 ? -29.713 67.290 28.146 1.00 32.12 329 ASP A N 1
ATOM 2639 C CA . ASP A 1 329 ? -29.230 66.820 26.851 1.00 32.12 329 ASP A CA 1
ATOM 2640 C C . ASP A 1 329 ? -28.126 67.620 26.129 1.00 32.12 329 ASP A C 1
ATOM 2642 O O . ASP A 1 329 ? -28.051 68.847 26.200 1.00 32.12 329 ASP A O 1
ATOM 2646 N N . SER A 1 330 ? -27.462 66.864 25.247 1.00 31.56 330 SER A N 1
ATOM 2647 C CA . SER A 1 330 ? -27.124 67.201 23.853 1.00 31.56 330 SER A CA 1
ATOM 2648 C C . SER A 1 330 ? -25.664 67.524 23.488 1.00 31.56 330 SER A C 1
ATOM 2650 O O . SER A 1 330 ? -25.058 68.481 23.958 1.00 31.56 330 SER A O 1
ATOM 2652 N N . ASP A 1 331 ? -25.216 66.722 22.515 1.00 30.88 331 ASP A N 1
ATOM 2653 C CA . ASP A 1 331 ? -24.294 66.988 21.403 1.00 30.88 331 ASP A CA 1
ATOM 2654 C C . ASP A 1 331 ? -22.765 67.003 21.607 1.00 30.88 331 ASP A C 1
ATOM 2656 O O . ASP A 1 331 ? -22.141 67.969 22.031 1.00 30.88 331 ASP A O 1
ATOM 2660 N N . GLU A 1 332 ? -22.196 65.877 21.157 1.00 35.88 332 GLU A N 1
ATOM 2661 C CA . GLU A 1 332 ? -21.150 65.741 20.133 1.00 35.88 332 GLU A CA 1
ATOM 2662 C C . GLU A 1 332 ? -19.758 66.407 20.285 1.00 35.88 332 GLU A C 1
ATOM 2664 O O . GLU A 1 332 ? -19.567 67.619 20.277 1.00 35.88 332 GLU A O 1
ATOM 2669 N N . ASN A 1 333 ? -18.767 65.515 20.129 1.00 34.47 333 ASN A N 1
ATOM 2670 C CA . ASN A 1 333 ? -17.556 65.654 19.305 1.00 34.47 333 ASN A CA 1
ATOM 2671 C C . ASN A 1 333 ? -16.206 65.985 19.986 1.00 34.47 333 ASN A C 1
ATOM 2673 O O . ASN A 1 333 ? -15.805 67.130 20.168 1.00 34.47 333 ASN A O 1
ATOM 2677 N N . THR A 1 334 ? -15.474 64.894 20.246 1.00 37.34 334 THR A N 1
ATOM 2678 C CA . THR A 1 334 ? -14.034 64.633 20.018 1.00 37.34 334 THR A CA 1
ATOM 2679 C C . THR A 1 334 ? -12.967 65.671 20.393 1.00 37.34 334 THR A C 1
ATOM 2681 O O . THR A 1 334 ? -12.843 66.714 19.761 1.00 37.34 334 THR A O 1
ATOM 2684 N N . SER A 1 335 ? -12.005 65.237 21.221 1.00 36.38 335 SER A N 1
ATOM 2685 C CA . SER A 1 335 ? -10.589 65.208 20.804 1.00 36.38 335 SER A CA 1
ATOM 2686 C C . SER A 1 335 ? -9.759 64.291 21.719 1.00 36.38 335 SER A C 1
ATOM 2688 O O . SER A 1 335 ? -9.369 64.658 22.826 1.00 36.38 335 SER A O 1
ATOM 2690 N N . THR A 1 336 ? -9.444 63.096 21.225 1.00 37.19 336 THR A N 1
ATOM 2691 C CA . THR A 1 336 ? -8.473 62.142 21.784 1.00 37.19 336 THR A CA 1
ATOM 2692 C C . THR A 1 336 ? -7.039 62.674 21.656 1.00 37.19 336 THR A C 1
ATOM 2694 O O . THR A 1 336 ? -6.622 63.085 20.573 1.00 37.19 336 THR A O 1
ATOM 2697 N N . LYS A 1 337 ? -6.256 62.663 22.743 1.00 45.59 337 LYS A N 1
ATOM 2698 C CA . LYS A 1 337 ? -4.826 63.025 22.734 1.00 45.59 337 LYS A CA 1
ATOM 2699 C C . LYS A 1 337 ? -3.975 61.796 22.403 1.00 45.59 337 LYS A C 1
ATOM 2701 O O . LYS A 1 337 ? -3.884 60.878 23.209 1.00 45.59 337 LYS A O 1
ATOM 2706 N N . VAL A 1 338 ? -3.328 61.804 21.239 1.00 53.78 338 VAL A N 1
ATOM 2707 C CA . VAL A 1 338 ? -2.333 60.799 20.830 1.00 53.78 338 VAL A CA 1
ATOM 2708 C C . VAL A 1 338 ? -0.939 61.292 21.238 1.00 53.78 338 VAL A C 1
ATOM 2710 O O . VAL A 1 338 ? -0.600 62.451 20.996 1.00 53.78 338 VAL A O 1
ATOM 2713 N N . ASN A 1 339 ? -0.130 60.437 21.873 1.00 55.94 339 ASN A N 1
ATOM 2714 C CA . ASN A 1 339 ? 1.270 60.735 22.198 1.00 55.94 339 ASN A CA 1
ATOM 2715 C C . ASN A 1 339 ? 2.108 60.768 20.908 1.00 55.94 339 ASN A C 1
ATOM 2717 O O . ASN A 1 339 ? 2.258 59.746 20.244 1.00 55.94 339 ASN A O 1
ATOM 2721 N N . LEU A 1 340 ? 2.648 61.935 20.551 1.00 60.59 340 LEU A N 1
ATOM 2722 C CA . LEU A 1 340 ? 3.512 62.125 19.381 1.00 60.59 340 LEU A CA 1
ATOM 2723 C C . LEU A 1 340 ? 4.985 62.228 19.810 1.00 60.59 340 LEU A C 1
ATOM 2725 O O . LEU A 1 340 ? 5.294 62.847 20.827 1.00 60.59 340 LEU A O 1
ATOM 2729 N N . ASP A 1 341 ? 5.884 61.648 19.009 1.00 72.19 341 ASP A N 1
ATOM 2730 C CA . ASP A 1 341 ? 7.340 61.654 19.220 1.00 72.19 341 AS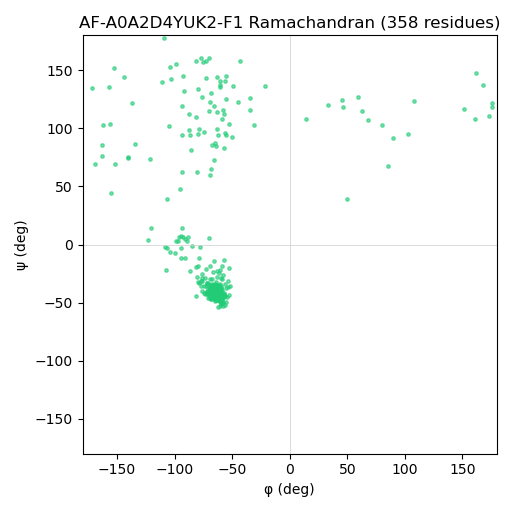P A CA 1
ATOM 2731 C C . ASP A 1 341 ? 7.912 63.090 19.363 1.00 72.19 341 ASP A C 1
ATOM 2733 O O . ASP A 1 341 ? 7.415 64.009 18.692 1.00 72.19 341 ASP A O 1
ATOM 2737 N N . PRO A 1 342 ? 8.953 63.325 20.199 1.00 72.50 342 PRO A N 1
ATOM 2738 C CA . PRO A 1 342 ? 9.450 64.667 20.532 1.00 72.50 342 PRO A CA 1
ATOM 2739 C C . PRO A 1 342 ? 9.793 65.549 19.325 1.00 72.50 342 PRO A C 1
ATOM 2741 O O . PRO A 1 342 ? 9.619 66.770 19.372 1.00 72.50 342 PRO A O 1
ATOM 2744 N N . SER A 1 343 ? 10.230 64.931 18.226 1.00 75.69 343 SER A N 1
ATOM 2745 C CA . SER A 1 343 ? 10.554 65.607 16.967 1.00 75.69 343 SER A CA 1
ATOM 2746 C C . SER A 1 343 ? 9.311 66.255 16.338 1.00 75.69 343 SER A C 1
ATOM 2748 O O . SER A 1 343 ? 9.343 67.414 15.929 1.00 75.69 343 SER A O 1
ATOM 2750 N N . MET A 1 344 ? 8.184 65.534 16.329 1.00 73.19 344 MET A N 1
ATOM 2751 C CA . MET A 1 344 ? 6.890 65.993 15.803 1.00 73.19 344 MET A CA 1
ATOM 2752 C C . MET A 1 344 ? 6.181 66.966 16.747 1.00 73.19 344 MET A C 1
ATOM 2754 O O . MET A 1 344 ? 5.514 67.893 16.283 1.00 73.19 344 MET A O 1
ATOM 2758 N N . ALA A 1 345 ? 6.375 66.815 18.060 1.00 76.81 345 ALA A N 1
ATOM 2759 C CA . ALA A 1 345 ? 5.880 67.770 19.051 1.00 76.81 345 ALA A CA 1
ATOM 2760 C C . ALA A 1 345 ? 6.521 69.162 18.886 1.00 76.81 345 ALA A C 1
ATOM 2762 O O . ALA A 1 345 ? 5.851 70.185 19.043 1.00 76.81 345 ALA A O 1
ATOM 2763 N N . ALA A 1 346 ? 7.805 69.221 18.515 1.00 76.81 346 ALA A N 1
ATOM 2764 C CA . ALA A 1 346 ? 8.479 70.485 18.225 1.00 76.81 346 ALA A CA 1
ATOM 2765 C C . ALA A 1 346 ? 7.908 71.172 16.971 1.00 76.81 346 ALA A C 1
ATOM 2767 O O . ALA A 1 346 ? 7.716 72.390 16.977 1.00 76.81 346 ALA A O 1
ATOM 2768 N N . TYR A 1 347 ? 7.578 70.408 15.923 1.00 75.25 347 TYR A N 1
ATOM 2769 C CA . TYR A 1 347 ? 6.962 70.951 14.708 1.00 75.25 347 TYR A CA 1
ATOM 2770 C C . TYR A 1 347 ? 5.526 71.433 14.935 1.00 75.25 347 TYR A C 1
ATOM 2772 O O . TYR A 1 347 ? 5.185 72.529 14.490 1.00 75.25 347 TYR A O 1
ATOM 2780 N N . SER A 1 348 ? 4.695 70.681 15.663 1.00 77.12 348 SER A N 1
ATOM 2781 C CA . SER A 1 348 ? 3.316 71.096 15.963 1.00 77.12 348 SER A CA 1
ATOM 2782 C C . SER A 1 348 ? 3.271 72.328 16.873 1.00 77.12 348 SER A C 1
ATOM 2784 O O . SER A 1 348 ? 2.490 73.249 16.634 1.00 77.12 348 SER A O 1
ATOM 2786 N N . ALA A 1 349 ? 4.177 72.413 17.852 1.00 77.44 349 ALA A N 1
ATOM 2787 C CA . ALA A 1 349 ? 4.330 73.602 18.685 1.00 77.44 349 ALA A CA 1
ATOM 2788 C C . ALA A 1 349 ? 4.857 74.815 17.895 1.00 77.44 349 ALA A C 1
ATOM 2790 O O . ALA A 1 349 ? 4.453 75.948 18.168 1.00 77.44 349 ALA A O 1
ATOM 2791 N N . ALA A 1 350 ? 5.743 74.601 16.915 1.00 73.50 350 ALA A N 1
ATOM 2792 C CA . ALA A 1 350 ? 6.231 75.663 16.037 1.00 73.50 350 ALA A CA 1
ATOM 2793 C C . ALA A 1 350 ? 5.131 76.173 15.091 1.00 73.50 350 ALA A C 1
ATOM 2795 O O . ALA A 1 350 ? 4.977 77.384 14.950 1.00 73.50 350 ALA A O 1
ATOM 2796 N N . LEU A 1 351 ? 4.321 75.276 14.520 1.00 72.50 351 LEU A N 1
ATOM 2797 C CA . LEU A 1 351 ? 3.151 75.628 13.708 1.00 72.50 351 LEU A CA 1
ATOM 2798 C C . LEU A 1 351 ? 2.097 76.389 14.524 1.00 72.50 351 LEU A C 1
ATOM 2800 O O . LEU A 1 351 ? 1.553 77.375 14.040 1.00 72.50 351 LEU A O 1
ATOM 2804 N N . GLY A 1 352 ? 1.868 76.002 15.783 1.00 73.12 352 GLY A N 1
ATOM 2805 C CA . GLY A 1 352 ? 0.918 76.682 16.671 1.00 73.12 352 GLY A CA 1
ATOM 2806 C C . GLY A 1 352 ? 1.343 78.086 17.127 1.00 73.12 352 GLY A C 1
ATOM 2807 O O . GLY A 1 352 ? 0.500 78.859 17.572 1.00 73.12 352 GLY A O 1
ATOM 2808 N N . LYS A 1 353 ? 2.634 78.442 17.027 1.00 70.62 353 LYS A N 1
ATOM 2809 C CA . LYS A 1 353 ? 3.144 79.782 17.389 1.00 70.62 353 LYS A CA 1
ATOM 2810 C C . LYS A 1 353 ? 3.236 80.752 16.212 1.00 70.62 353 LYS A C 1
ATOM 2812 O O . LYS A 1 353 ? 3.452 81.946 16.431 1.00 70.62 353 LYS A O 1
ATOM 2817 N N . VAL A 1 354 ? 3.099 80.269 14.981 1.00 70.75 354 VAL A N 1
ATOM 2818 C CA . VAL A 1 354 ? 3.024 81.130 13.800 1.00 70.75 354 VAL A CA 1
ATOM 2819 C C . VAL A 1 354 ? 1.565 81.520 13.622 1.00 70.75 354 VAL A C 1
ATOM 2821 O O . VAL A 1 354 ? 0.801 80.785 13.012 1.00 70.75 354 VAL A O 1
ATOM 2824 N N . ASP A 1 355 ? 1.172 82.674 14.165 1.00 63.12 355 ASP A N 1
ATOM 2825 C CA . ASP A 1 355 ? -0.138 83.259 13.872 1.00 63.12 355 ASP A CA 1
ATOM 2826 C C . ASP A 1 355 ? -0.260 83.474 12.352 1.00 63.12 355 ASP A C 1
ATOM 2828 O O . ASP A 1 355 ? 0.457 84.323 11.801 1.00 63.12 355 ASP A O 1
ATOM 2832 N N . PRO A 1 356 ? -1.181 82.787 11.653 1.00 62.28 356 PRO A N 1
ATOM 2833 C CA . PRO A 1 356 ? -1.367 82.947 10.211 1.00 62.28 356 PRO A CA 1
ATOM 2834 C C . PRO A 1 356 ? -1.974 84.311 9.827 1.00 62.28 356 PRO A C 1
ATOM 2836 O O . PRO A 1 356 ? -2.250 84.551 8.656 1.00 62.28 356 PRO A O 1
ATOM 2839 N N . ASN A 1 357 ? -2.156 85.223 10.791 1.00 63.25 357 ASN A N 1
ATOM 2840 C CA . ASN A 1 357 ? -2.810 86.517 10.604 1.00 63.25 357 ASN A CA 1
ATOM 2841 C C . ASN A 1 357 ? -1.930 87.737 10.927 1.00 63.25 357 ASN A C 1
ATOM 2843 O O . ASN A 1 357 ? -2.442 88.847 11.049 1.00 63.25 357 ASN A O 1
ATOM 2847 N N . LYS A 1 358 ? -0.604 87.579 11.061 1.00 62.16 358 LYS A N 1
ATOM 2848 C CA . LYS A 1 358 ? 0.283 88.718 11.382 1.00 62.16 358 LYS A CA 1
ATOM 2849 C C . LYS A 1 358 ? 0.746 89.551 10.176 1.00 62.16 358 LYS A C 1
ATOM 2851 O O . LYS A 1 358 ? 1.427 90.554 10.366 1.00 62.16 358 LYS A O 1
ATOM 2856 N N . TYR A 1 359 ? 0.343 89.184 8.959 1.00 60.41 359 TYR A N 1
ATOM 2857 C CA . TYR A 1 359 ? 0.492 90.014 7.760 1.00 60.41 359 TYR A CA 1
ATOM 2858 C C . TYR A 1 359 ? -0.752 89.906 6.869 1.00 60.41 359 TYR A C 1
ATOM 2860 O O . TYR A 1 359 ? -0.727 89.256 5.823 1.00 60.41 359 TYR A O 1
ATOM 2868 N N . ARG A 1 360 ? -1.841 90.558 7.281 1.00 47.41 360 ARG A N 1
ATOM 2869 C CA . ARG A 1 360 ? -2.877 91.030 6.362 1.00 47.41 360 ARG A CA 1
ATOM 2870 C C . ARG A 1 360 ? -3.475 92.341 6.841 1.00 47.41 360 ARG A C 1
ATOM 2872 O O . ARG A 1 360 ? -3.639 92.483 8.071 1.00 47.41 360 ARG A O 1
#